Protein AF-A0A9D0Z0I1-F1 (afdb_monomer_lite)

Foldseek 3Di:
DDPVVLVVLVVLLVVLVVVPLVVVLVVVVVVLLVVLVVCCVPPVCVLVVVLVVLVVVLVVVCVVDDDPVVNVVSLVVSVVVSVQVVVCNQQSHDLQNDADLLCNPSNLVSLVVLLVVLVVLLVVLVVLLVVLVVQLVPDDDPSNVVSVVSNVVSVVSNVVSVSSNSNSSNVNSVCVSCVVVSVVSNVVVVVVCCVLCVVLCVLCVCLCPVDSDGDDPVSSVVSQDDPSSVVSVVVVVVVSQCSHPVCVVVVVVVVVD

Secondary structure (DSSP, 8-state):
--HHHHHHHHHHHHHHHHTTHHHHHHHHHHHHHHHHHHHHHH-TTHHHHHHHHHHHHHHHHHTT--SHHHHHHHHHHHHHHHHHHHHHHHHT--TTTS--TT-HHHHHHHHHHHHHHHHHHHHHHHHHHHHHHHHHHH--TTHHHHHHHHHHHHHHHHHHHHHHHHHHHHHHHHHHHTHHHHHHHHHHHHHHHHHHHHHHHHHHHHHHHH-SSPPPHHHHHHT--SHHHHHHHHHHHHHHHHH-HHHHHHHHHHTT-

Sequence (257 aa):
MEIEESKLLEQKMKRCEQLGARQFQKFVLWLEQKRYRFLKRHFPNLPVWFEKRCTSSYQKKLKKCKSSKERERLEKRYQYQVRMFRKEWNHEQNRNYHLNETNPDEFLGWLRWNKEVHLTGLAINTIMIPLMAVGTVVTSGIAAPICCSILIYQTLSAGINFACINLQDYNYCRVMLQKEKLDRIAARKRKIEIQKYGTLADKLKPTLEKEKQMPTTSQILDSLTTIEDLKAMRNLLEKEYRARPSLKQEYQFQKRR

Structure (mmCIF, N/CA/C/O backbone):
data_AF-A0A9D0Z0I1-F1
#
_entry.id   AF-A0A9D0Z0I1-F1
#
loop_
_atom_site.group_PDB
_atom_site.id
_atom_site.type_symbol
_atom_site.label_atom_id
_atom_site.label_alt_id
_atom_site.label_comp_id
_atom_site.label_asym_id
_atom_site.label_entity_id
_atom_site.label_seq_id
_atom_site.pdbx_PDB_ins_code
_atom_site.Cartn_x
_atom_site.Cartn_y
_atom_site.Cartn_z
_atom_site.occupancy
_atom_site.B_iso_or_equiv
_atom_site.auth_seq_id
_atom_site.auth_comp_id
_atom_site.auth_asym_id
_atom_site.auth_atom_id
_atom_site.pdbx_PDB_model_num
ATOM 1 N N . MET A 1 1 ? 6.712 23.090 9.417 1.00 71.00 1 MET A N 1
ATOM 2 C CA . MET A 1 1 ? 7.496 22.827 8.196 1.00 71.00 1 MET A CA 1
ATOM 3 C C . MET A 1 1 ? 8.131 24.137 7.800 1.00 71.00 1 MET A C 1
ATOM 5 O O . MET A 1 1 ? 7.425 25.141 7.777 1.00 71.00 1 MET A O 1
ATOM 9 N N . GLU A 1 2 ? 9.437 24.149 7.581 1.00 80.62 2 GLU A N 1
ATOM 10 C CA . GLU A 1 2 ? 10.140 25.366 7.176 1.00 80.62 2 GLU A CA 1
ATOM 11 C C . GLU A 1 2 ? 9.755 25.743 5.737 1.00 80.62 2 GLU A C 1
ATOM 13 O O . GLU A 1 2 ? 9.434 24.882 4.914 1.00 80.62 2 GLU A O 1
ATOM 18 N N . ILE A 1 3 ? 9.755 27.042 5.420 1.00 82.12 3 ILE A N 1
ATOM 19 C CA . ILE A 1 3 ? 9.350 27.554 4.096 1.00 82.12 3 ILE A CA 1
ATOM 20 C C . ILE A 1 3 ? 10.203 26.927 2.981 1.00 82.12 3 ILE A C 1
ATOM 22 O O . ILE A 1 3 ? 9.704 26.641 1.890 1.00 82.12 3 ILE A O 1
ATOM 26 N N . GLU A 1 4 ? 11.483 26.693 3.256 1.00 86.94 4 GLU A N 1
ATOM 27 C CA . GLU A 1 4 ? 12.430 26.080 2.328 1.00 86.94 4 GLU A CA 1
ATOM 28 C C . GLU A 1 4 ? 12.106 24.604 2.048 1.00 86.94 4 GLU A C 1
ATOM 30 O O . GLU A 1 4 ? 12.051 24.189 0.888 1.00 86.94 4 GLU A O 1
ATOM 35 N N . GLU A 1 5 ? 11.771 23.838 3.088 1.00 88.50 5 GLU A N 1
ATOM 36 C CA . GLU A 1 5 ? 11.347 22.439 2.972 1.00 88.50 5 GLU A CA 1
ATOM 37 C C . GLU A 1 5 ? 10.066 22.311 2.129 1.00 88.50 5 GLU A C 1
ATOM 39 O O . GLU A 1 5 ? 9.982 21.465 1.233 1.00 88.50 5 GLU A O 1
ATOM 44 N N . SER A 1 6 ? 9.091 23.204 2.340 1.00 90.00 6 SER A N 1
ATOM 45 C CA . SER A 1 6 ? 7.853 23.233 1.550 1.00 90.00 6 SER A CA 1
ATOM 46 C C . SER A 1 6 ? 8.127 23.496 0.066 1.00 90.00 6 SER A C 1
ATOM 48 O O . SER A 1 6 ? 7.611 22.784 -0.798 1.00 90.00 6 SER A O 1
ATOM 50 N N . LYS A 1 7 ? 8.986 24.474 -0.255 1.00 93.38 7 LYS A N 1
ATOM 51 C CA . LYS A 1 7 ? 9.369 24.775 -1.647 1.00 93.38 7 LYS A CA 1
ATOM 52 C C . LYS A 1 7 ? 10.046 23.579 -2.317 1.00 93.38 7 LYS A C 1
ATOM 54 O O . LYS A 1 7 ? 9.740 23.263 -3.469 1.00 93.38 7 LYS A O 1
ATOM 59 N N . LEU A 1 8 ? 10.932 22.886 -1.603 1.00 94.19 8 LEU A N 1
ATOM 60 C CA . LEU A 1 8 ? 11.621 21.704 -2.117 1.00 94.19 8 LEU A CA 1
ATOM 61 C C . LEU A 1 8 ? 10.645 20.549 -2.399 1.00 94.19 8 LEU A C 1
ATOM 63 O O . LEU A 1 8 ? 10.733 19.897 -3.447 1.00 94.19 8 LEU A O 1
ATOM 67 N N . LEU A 1 9 ? 9.673 20.325 -1.509 1.00 94.62 9 LEU A N 1
ATOM 68 C CA . LEU A 1 9 ? 8.608 19.339 -1.709 1.00 94.62 9 LEU A CA 1
ATOM 69 C C . LEU A 1 9 ? 7.719 19.684 -2.909 1.00 94.62 9 LEU A C 1
ATOM 71 O O . LEU A 1 9 ? 7.405 18.796 -3.703 1.00 94.62 9 LEU A O 1
ATOM 75 N N . GLU A 1 10 ? 7.355 20.952 -3.095 1.00 95.88 10 GLU A N 1
ATOM 76 C CA . GLU A 1 10 ? 6.580 21.400 -4.259 1.00 95.88 10 GLU A CA 1
ATOM 77 C C . GLU A 1 10 ? 7.334 21.189 -5.575 1.00 95.88 10 GLU A C 1
ATOM 79 O O . GLU A 1 10 ? 6.768 20.676 -6.544 1.00 95.88 10 GLU A O 1
ATOM 84 N N . GLN A 1 11 ? 8.622 21.537 -5.620 1.00 96.69 11 GLN A N 1
ATOM 85 C CA . GLN A 1 11 ? 9.464 21.308 -6.795 1.00 96.69 11 GLN A CA 1
ATOM 86 C C . GLN A 1 11 ? 9.596 19.816 -7.113 1.00 96.69 11 GLN A C 1
ATOM 88 O O . GLN A 1 11 ? 9.487 19.403 -8.271 1.00 96.69 11 GLN A O 1
ATOM 93 N N . LYS A 1 12 ? 9.808 18.975 -6.092 1.00 96.50 12 LYS A N 1
ATOM 94 C CA . LYS A 1 12 ? 9.850 17.518 -6.261 1.00 96.50 12 LYS A CA 1
ATOM 95 C C . LYS A 1 12 ? 8.507 16.976 -6.754 1.00 96.50 12 LYS A C 1
ATOM 97 O O . LYS A 1 12 ? 8.492 16.169 -7.682 1.00 96.50 12 LYS A O 1
ATOM 102 N N . MET A 1 13 ? 7.396 17.455 -6.202 1.00 96.44 13 MET A N 1
ATOM 103 C CA . MET A 1 13 ? 6.054 17.071 -6.634 1.00 96.44 13 MET A CA 1
ATOM 104 C C . MET A 1 13 ? 5.825 17.416 -8.112 1.00 96.44 13 MET A C 1
ATOM 106 O O . MET A 1 13 ? 5.419 16.538 -8.870 1.00 96.44 13 MET A O 1
ATOM 110 N N . LYS A 1 14 ? 6.163 18.640 -8.547 1.00 96.81 14 LYS A N 1
ATOM 111 C CA . LYS A 1 14 ? 6.060 19.074 -9.955 1.00 96.81 14 LYS A CA 1
ATOM 112 C C . LYS A 1 14 ? 6.874 18.189 -10.901 1.00 96.81 14 LYS A C 1
ATOM 114 O O . LYS A 1 14 ? 6.358 17.777 -11.936 1.00 96.81 14 LYS A O 1
ATOM 119 N N . ARG A 1 15 ? 8.109 17.834 -10.529 1.00 97.12 15 ARG A N 1
ATOM 120 C CA . ARG A 1 15 ? 8.933 16.889 -11.307 1.00 97.12 15 ARG A CA 1
ATOM 121 C C . ARG A 1 15 ? 8.258 15.527 -11.446 1.00 97.12 15 ARG A C 1
ATOM 123 O O . ARG A 1 15 ? 8.213 14.976 -12.541 1.00 97.12 15 ARG A O 1
ATOM 130 N N . CYS A 1 16 ? 7.679 15.003 -10.366 1.00 96.69 16 CYS A N 1
ATOM 131 C CA . CYS A 1 16 ? 6.987 13.717 -10.433 1.00 96.69 16 CYS A CA 1
ATOM 132 C C . CYS A 1 16 ? 5.759 13.774 -11.359 1.00 96.69 16 CYS A C 1
ATOM 134 O O . CYS A 1 16 ? 5.477 12.822 -12.091 1.00 96.69 16 CYS A O 1
ATOM 136 N N . GLU A 1 17 ? 5.040 14.901 -11.361 1.00 95.56 17 GLU A N 1
ATOM 137 C CA . GLU A 1 17 ? 3.921 15.141 -12.278 1.00 95.56 17 GLU A CA 1
ATOM 138 C C . GLU A 1 17 ? 4.365 15.192 -13.743 1.00 95.56 17 GLU A C 1
ATOM 140 O O . GLU A 1 17 ? 3.714 14.563 -14.576 1.00 95.56 17 GLU A O 1
ATOM 145 N N . GLN A 1 18 ? 5.479 15.869 -14.042 1.00 96.81 18 GLN A N 1
ATOM 146 C CA . GLN A 1 18 ? 6.085 15.904 -15.381 1.00 96.81 18 GLN A CA 1
ATOM 147 C C . GLN A 1 18 ? 6.494 14.504 -15.859 1.00 96.81 18 GLN A C 1
ATOM 149 O O . GLN A 1 18 ? 6.271 14.158 -17.013 1.00 96.81 18 GLN A O 1
ATOM 154 N N . LEU A 1 19 ? 6.999 13.665 -14.951 1.00 95.88 19 LEU A N 1
ATOM 155 C CA . LEU A 1 19 ? 7.298 12.249 -15.197 1.00 95.88 19 LEU A CA 1
ATOM 156 C C . LEU A 1 19 ? 6.041 11.350 -15.242 1.00 95.88 19 LEU A C 1
ATOM 158 O O . LEU A 1 19 ? 6.145 10.124 -15.235 1.00 95.88 19 LEU A O 1
ATOM 162 N N . GLY A 1 20 ? 4.837 11.930 -15.247 1.00 95.25 20 GLY A N 1
ATOM 163 C CA . GLY A 1 20 ? 3.586 11.210 -15.482 1.00 95.25 20 GLY A CA 1
ATOM 164 C C . GLY A 1 20 ? 2.910 10.613 -14.243 1.00 95.25 20 GLY A C 1
ATOM 165 O O . GLY A 1 20 ? 1.952 9.852 -14.398 1.00 95.25 20 GLY A O 1
ATOM 166 N N . ALA A 1 21 ? 3.319 10.963 -13.013 1.00 95.19 21 ALA A N 1
ATOM 167 C CA . ALA A 1 21 ? 2.772 10.362 -11.784 1.00 95.19 21 ALA A CA 1
ATOM 168 C C . ALA A 1 21 ? 1.236 10.430 -11.697 1.00 95.19 21 ALA A C 1
ATOM 170 O O . ALA A 1 21 ? 0.594 9.448 -11.328 1.00 95.19 21 ALA A O 1
ATOM 171 N N . ARG A 1 22 ? 0.617 11.556 -12.087 1.00 93.56 22 ARG A N 1
ATOM 172 C CA . ARG A 1 22 ? -0.853 11.715 -12.070 1.00 93.56 22 ARG A CA 1
ATOM 173 C C . ARG A 1 22 ? -1.561 10.784 -13.052 1.00 93.56 22 ARG A C 1
ATOM 175 O O . ARG A 1 22 ? -2.610 10.230 -12.727 1.00 93.56 22 ARG A O 1
ATOM 182 N N . GLN A 1 23 ? -1.021 10.639 -14.261 1.00 94.31 23 GLN A N 1
ATOM 183 C CA . GLN A 1 23 ? -1.602 9.766 -15.283 1.00 94.31 23 GLN A CA 1
ATOM 184 C C . GLN A 1 23 ? -1.465 8.304 -14.856 1.00 94.31 23 GLN A C 1
ATOM 186 O O . GLN A 1 23 ? -2.443 7.556 -14.881 1.00 94.31 23 GLN A O 1
ATOM 191 N N . PHE A 1 24 ? -0.289 7.936 -14.344 1.00 94.56 24 PHE A N 1
ATOM 192 C CA . PHE A 1 24 ? -0.047 6.608 -13.803 1.00 94.56 24 PHE A CA 1
ATOM 193 C C . PHE A 1 24 ? -0.941 6.303 -12.592 1.00 94.56 24 PHE A C 1
ATOM 195 O O . PHE A 1 24 ? -1.509 5.218 -12.517 1.00 94.56 24 PHE A O 1
ATOM 202 N N . GLN A 1 25 ? -1.180 7.267 -11.693 1.00 93.38 25 GLN A N 1
ATOM 203 C CA . GLN A 1 25 ? -2.123 7.103 -10.579 1.00 93.38 25 GLN A CA 1
ATOM 204 C C . GLN A 1 25 ? -3.528 6.738 -11.068 1.00 93.38 25 GLN A C 1
ATOM 206 O O . GLN A 1 25 ? -4.134 5.804 -10.547 1.00 93.38 25 GLN A O 1
ATOM 211 N N . LYS A 1 26 ? -4.044 7.443 -12.085 1.00 93.25 26 LYS A N 1
ATOM 212 C CA . LYS A 1 26 ? -5.359 7.140 -12.675 1.00 93.25 26 LYS A CA 1
ATOM 213 C C . LYS A 1 26 ? -5.397 5.726 -13.250 1.00 93.25 26 LYS A C 1
ATOM 215 O O . LYS A 1 26 ? -6.358 4.998 -13.010 1.00 93.25 26 LYS A O 1
ATOM 220 N N . PHE A 1 27 ? -4.348 5.335 -13.969 1.00 93.06 27 PHE A N 1
ATOM 221 C CA . PHE A 1 27 ? -4.223 3.998 -14.541 1.00 93.06 27 PHE A CA 1
ATOM 222 C C . PHE A 1 27 ? -4.190 2.905 -13.464 1.00 93.06 27 PHE A C 1
ATOM 224 O O . PHE A 1 27 ? -4.939 1.935 -13.552 1.00 93.06 27 PHE A O 1
ATOM 231 N N . VAL A 1 28 ? -3.387 3.083 -12.414 1.00 92.19 28 VAL A N 1
ATOM 232 C CA . VAL A 1 28 ? -3.269 2.128 -11.304 1.00 92.19 28 VAL A CA 1
ATOM 233 C C . VAL A 1 28 ? -4.594 1.973 -10.556 1.00 92.19 28 VAL A C 1
ATOM 235 O O . VAL A 1 28 ? -5.007 0.848 -10.283 1.00 92.19 28 VAL A O 1
ATOM 238 N N . LEU A 1 29 ? -5.297 3.074 -10.277 1.00 91.00 29 LEU A N 1
ATOM 239 C CA . LEU A 1 29 ? -6.617 3.032 -9.637 1.00 91.00 29 LEU A CA 1
ATOM 240 C C . LEU A 1 29 ? -7.667 2.351 -10.528 1.00 91.00 29 LEU A C 1
ATOM 242 O O . LEU A 1 29 ? -8.506 1.592 -10.043 1.00 91.00 29 LEU A O 1
ATOM 246 N N . TRP A 1 30 ? -7.615 2.572 -11.843 1.00 91.75 30 TRP A N 1
ATOM 247 C CA . TRP A 1 30 ? -8.480 1.865 -12.787 1.00 91.75 30 TRP A CA 1
ATOM 248 C C . TRP A 1 30 ? -8.182 0.357 -12.820 1.00 91.75 30 TRP A C 1
ATOM 250 O O . TRP A 1 30 ? -9.108 -0.456 -12.724 1.00 91.75 30 TRP A O 1
ATOM 260 N N . LEU A 1 31 ? -6.902 -0.025 -12.896 1.00 91.56 31 LEU A N 1
ATOM 261 C CA . LEU A 1 31 ? -6.467 -1.422 -12.849 1.00 91.56 31 LEU A CA 1
ATOM 262 C C . LEU A 1 31 ? -6.890 -2.101 -11.549 1.00 91.56 31 LEU A C 1
ATOM 264 O O . LEU A 1 31 ? -7.357 -3.237 -11.571 1.00 91.56 31 LEU A O 1
ATOM 268 N N . GLU A 1 32 ? -6.760 -1.413 -10.419 1.00 91.69 32 GLU A N 1
ATOM 269 C CA . GLU A 1 32 ? -7.176 -1.907 -9.112 1.00 91.69 32 GLU A CA 1
ATOM 270 C C . GLU A 1 32 ? -8.670 -2.250 -9.087 1.00 91.69 32 GLU A C 1
ATOM 272 O O . GLU A 1 32 ? -9.047 -3.362 -8.709 1.00 91.69 32 GLU A O 1
ATOM 277 N N . GLN A 1 33 ? -9.527 -1.348 -9.569 1.00 89.25 33 GLN A N 1
ATOM 278 C CA . GLN A 1 33 ? -10.963 -1.612 -9.650 1.00 89.25 33 GLN A CA 1
ATOM 279 C C . GLN A 1 33 ? -11.286 -2.809 -10.549 1.00 89.25 33 GLN A C 1
ATOM 281 O O . GLN A 1 33 ? -12.231 -3.556 -10.283 1.00 89.25 33 GLN A O 1
ATOM 286 N N . LYS A 1 34 ? -10.552 -2.986 -11.654 1.00 91.00 34 LYS A N 1
ATOM 287 C CA . LYS A 1 34 ? -10.721 -4.146 -12.542 1.00 91.00 34 LYS A CA 1
ATOM 288 C C . LYS A 1 34 ? -10.248 -5.429 -11.864 1.00 91.00 34 LYS A C 1
ATOM 290 O O . LYS A 1 34 ? -10.961 -6.430 -11.910 1.00 91.00 34 LYS A O 1
ATOM 295 N N . ARG A 1 35 ? -9.112 -5.374 -11.167 1.00 92.44 35 ARG A N 1
ATOM 296 C CA . ARG A 1 35 ? -8.562 -6.478 -10.379 1.00 92.44 35 ARG A CA 1
ATOM 297 C C . ARG A 1 35 ? -9.553 -6.952 -9.322 1.00 92.44 35 ARG A C 1
ATOM 299 O O . ARG A 1 35 ? -9.824 -8.146 -9.273 1.00 92.44 35 ARG A O 1
ATOM 306 N N . TYR A 1 36 ? -10.114 -6.067 -8.496 1.00 91.19 36 TYR A N 1
ATOM 307 C CA . TYR A 1 36 ? -11.063 -6.491 -7.458 1.00 91.19 36 TYR A CA 1
ATOM 308 C C . TYR A 1 36 ? -12.352 -7.066 -8.044 1.00 91.19 36 TYR A C 1
ATOM 310 O O . TYR A 1 36 ? -12.820 -8.095 -7.559 1.00 91.19 36 TYR A O 1
ATOM 318 N N . ARG A 1 37 ? -12.881 -6.476 -9.125 1.00 89.38 37 ARG A N 1
ATOM 319 C CA . ARG A 1 37 ? -14.034 -7.036 -9.849 1.00 89.38 37 ARG A CA 1
ATOM 320 C C . ARG A 1 37 ? -13.759 -8.449 -10.359 1.00 89.38 37 ARG A C 1
ATOM 322 O O . ARG A 1 37 ? -14.575 -9.343 -10.155 1.00 89.38 37 ARG A O 1
ATOM 329 N N . PHE A 1 38 ? -12.601 -8.660 -10.980 1.00 92.69 38 PHE A N 1
ATOM 330 C CA . PHE A 1 38 ? -12.186 -9.973 -11.463 1.00 92.69 38 PHE A CA 1
ATOM 331 C C . PHE A 1 38 ? -12.017 -10.974 -10.312 1.00 92.69 38 PHE A C 1
ATOM 333 O O . PHE A 1 38 ? -12.594 -12.059 -10.346 1.00 92.69 38 PHE A O 1
ATOM 340 N N . LEU A 1 39 ? -11.284 -10.595 -9.261 1.00 92.88 39 LEU A N 1
ATOM 341 C CA . LEU A 1 39 ? -11.030 -11.472 -8.120 1.00 92.88 39 LEU A CA 1
ATOM 342 C C . LEU A 1 39 ? -12.316 -11.858 -7.392 1.00 92.88 39 LEU A C 1
ATOM 344 O O . LEU A 1 39 ? -12.481 -13.024 -7.064 1.00 92.88 39 LEU A O 1
ATOM 348 N N . LYS A 1 40 ? -13.249 -10.928 -7.170 1.00 90.56 40 LYS A N 1
ATOM 349 C CA . LYS A 1 40 ? -14.530 -11.251 -6.524 1.00 90.56 40 LYS A CA 1
ATOM 350 C C . LYS A 1 40 ? -15.395 -12.179 -7.375 1.00 90.56 40 LYS A C 1
ATOM 352 O O . LYS A 1 40 ? -16.059 -13.046 -6.818 1.00 90.56 40 LYS A O 1
ATOM 357 N N . ARG A 1 41 ? -15.362 -12.027 -8.703 1.00 91.50 41 ARG A N 1
ATOM 358 C CA . ARG A 1 41 ? -16.128 -12.871 -9.630 1.00 91.50 41 ARG A CA 1
ATOM 359 C C . ARG A 1 41 ? -15.579 -14.294 -9.721 1.00 91.50 41 ARG A C 1
ATOM 361 O O . ARG A 1 41 ? -16.356 -15.239 -9.697 1.00 91.50 41 ARG A O 1
ATOM 368 N N . HIS A 1 42 ? -14.263 -14.444 -9.853 1.00 95.06 42 HIS A N 1
ATOM 369 C CA . HIS A 1 42 ? -13.640 -15.743 -10.135 1.00 95.06 42 HIS A CA 1
ATOM 370 C C . HIS A 1 42 ? -13.067 -16.433 -8.894 1.00 95.06 42 HIS A C 1
ATOM 372 O O . HIS A 1 42 ? -12.923 -17.651 -8.875 1.00 95.06 42 HIS A O 1
ATOM 378 N N . PHE A 1 43 ? -12.766 -15.673 -7.842 1.00 93.44 43 PHE A N 1
ATOM 379 C CA . PHE A 1 43 ? -12.170 -16.164 -6.600 1.00 93.44 43 PHE A CA 1
ATOM 380 C C . PHE A 1 43 ? -12.895 -15.593 -5.367 1.00 93.44 43 PHE A C 1
ATOM 382 O O . PHE A 1 43 ? -12.260 -14.972 -4.509 1.00 93.44 43 PHE A O 1
ATOM 389 N N . PRO A 1 44 ? -14.219 -15.802 -5.223 1.00 90.12 44 PRO A N 1
ATOM 390 C CA . PRO A 1 44 ? -14.989 -15.252 -4.102 1.00 90.12 44 PRO A CA 1
ATOM 391 C C . PRO A 1 44 ? -14.469 -15.727 -2.733 1.00 90.12 44 PRO A C 1
ATOM 393 O O . PRO A 1 44 ? -14.498 -14.975 -1.761 1.00 90.12 44 PRO A O 1
ATOM 396 N N . ASN A 1 45 ? -13.902 -16.937 -2.675 1.00 91.56 45 ASN A N 1
ATOM 397 C CA . ASN A 1 45 ? -13.338 -17.544 -1.465 1.00 91.56 45 ASN A CA 1
ATOM 398 C C . ASN A 1 45 ? -11.873 -17.145 -1.183 1.00 91.56 45 ASN A C 1
ATOM 400 O O . ASN A 1 45 ? -11.246 -17.702 -0.278 1.00 91.56 45 ASN A O 1
ATOM 404 N N . LEU A 1 46 ? -11.307 -16.183 -1.927 1.00 92.19 46 LEU A N 1
ATOM 405 C CA . LEU A 1 46 ? -9.928 -15.721 -1.728 1.00 92.19 46 LEU A CA 1
ATOM 406 C C . LEU A 1 46 ? -9.631 -15.259 -0.286 1.00 92.19 46 LEU A C 1
ATOM 408 O O . LEU A 1 46 ? -8.559 -15.609 0.210 1.00 92.19 46 LEU A O 1
ATOM 412 N N . PRO A 1 47 ? -10.526 -14.544 0.430 1.00 90.00 47 PRO A N 1
ATOM 413 C CA . PRO A 1 47 ? -10.277 -14.173 1.825 1.00 90.00 47 PRO A CA 1
ATOM 414 C C . PRO A 1 47 ? -10.115 -15.368 2.756 1.00 90.00 47 PRO A C 1
ATOM 416 O O . PRO A 1 47 ? -9.171 -15.406 3.540 1.00 90.00 47 PRO A O 1
ATOM 419 N N . VAL A 1 48 ? -10.973 -16.379 2.609 1.00 89.81 48 VAL A N 1
ATOM 420 C CA . VAL A 1 48 ? -10.904 -17.612 3.404 1.00 89.81 48 VAL A CA 1
ATOM 421 C C . VAL A 1 48 ? -9.584 -18.337 3.144 1.00 89.81 48 VAL A C 1
ATOM 423 O O . VAL A 1 48 ? -8.896 -18.765 4.073 1.00 89.81 48 VAL A O 1
ATOM 426 N N . TRP A 1 49 ? -9.185 -18.430 1.874 1.00 93.50 49 TRP A N 1
ATOM 427 C CA . TRP A 1 49 ? -7.910 -19.032 1.499 1.00 93.50 49 TRP A CA 1
ATOM 428 C C . TRP A 1 49 ? -6.707 -18.254 2.059 1.00 93.50 49 TRP A C 1
ATOM 430 O O . TRP A 1 49 ? -5.779 -18.856 2.610 1.00 93.50 49 TRP A O 1
ATOM 440 N N . PHE A 1 50 ? -6.726 -16.922 1.957 1.00 92.56 50 PHE A N 1
ATOM 441 C CA . PHE A 1 50 ? -5.662 -16.054 2.463 1.00 92.56 50 PHE A CA 1
ATOM 442 C C . PHE A 1 50 ? -5.501 -16.198 3.979 1.00 92.56 50 PHE A C 1
ATOM 444 O O . PHE A 1 50 ? -4.383 -16.356 4.473 1.00 92.56 50 PHE A O 1
ATOM 451 N N . GLU A 1 51 ? -6.611 -16.222 4.713 1.00 91.44 51 GLU A N 1
ATOM 452 C CA . GLU A 1 51 ? -6.609 -16.438 6.157 1.00 91.44 51 GLU A CA 1
ATOM 453 C C . GLU A 1 51 ? -6.021 -17.791 6.523 1.00 91.44 51 GLU A C 1
ATOM 455 O O . GLU A 1 51 ? -5.092 -17.837 7.326 1.00 91.44 51 GLU A O 1
ATOM 460 N N . LYS A 1 52 ? -6.450 -18.873 5.859 1.00 91.88 52 LYS A N 1
ATOM 461 C CA . LYS A 1 52 ? -5.888 -20.213 6.077 1.00 91.88 52 LYS A CA 1
ATOM 462 C C . LYS A 1 52 ? -4.369 -20.222 5.877 1.00 91.88 52 LYS A C 1
ATOM 464 O O . LYS A 1 52 ? -3.639 -20.767 6.708 1.00 91.88 52 LYS A O 1
ATOM 469 N N . ARG A 1 53 ? -3.870 -19.561 4.825 1.00 93.56 53 ARG A N 1
ATOM 470 C CA . ARG A 1 53 ? -2.426 -19.401 4.575 1.00 93.56 53 ARG A CA 1
ATOM 471 C C . ARG A 1 53 ? -1.731 -18.640 5.710 1.00 93.56 53 ARG A C 1
ATOM 473 O O . ARG A 1 53 ? -0.668 -19.071 6.170 1.00 93.56 53 ARG A O 1
ATOM 480 N N . CYS A 1 54 ? -2.304 -17.527 6.164 1.00 91.19 54 CYS A N 1
ATOM 481 C CA . CYS A 1 54 ? -1.782 -16.749 7.288 1.00 91.19 54 CYS A CA 1
ATOM 482 C C . CYS A 1 54 ? -1.755 -17.573 8.581 1.00 91.19 54 CYS A C 1
ATOM 484 O O . CYS A 1 54 ? -0.726 -17.586 9.258 1.00 91.19 54 CYS A O 1
ATO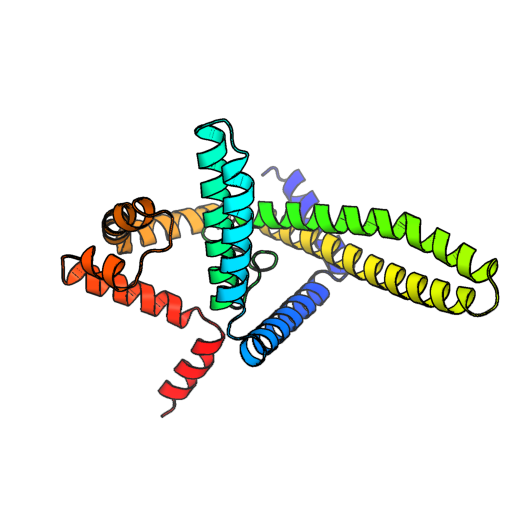M 486 N N . THR A 1 55 ? -2.822 -18.316 8.886 1.00 91.06 55 THR A N 1
ATOM 487 C CA . THR A 1 55 ? -2.919 -19.188 10.063 1.00 91.06 55 THR A CA 1
ATOM 488 C C . THR A 1 55 ? -1.862 -20.288 10.024 1.00 91.06 55 THR A C 1
ATOM 490 O O . THR A 1 55 ? -1.139 -20.476 11.002 1.00 91.06 55 THR A O 1
ATOM 493 N N . SER A 1 56 ? -1.685 -20.971 8.887 1.00 91.75 56 SER A N 1
ATOM 494 C CA . SER A 1 56 ? -0.649 -22.004 8.747 1.00 91.75 56 SER A CA 1
ATOM 495 C C . SER A 1 56 ? 0.767 -21.441 8.928 1.00 91.75 56 SER A C 1
ATOM 497 O O . SER A 1 56 ? 1.601 -22.048 9.599 1.00 91.75 56 SER A O 1
ATOM 499 N N . SER A 1 57 ? 1.056 -20.269 8.353 1.00 92.50 57 SER A N 1
ATOM 500 C CA . SER A 1 57 ? 2.342 -19.577 8.531 1.00 92.50 57 SER A CA 1
ATOM 501 C C . SER A 1 57 ? 2.575 -19.171 9.991 1.00 92.50 57 SER A C 1
ATOM 503 O O . SER A 1 57 ? 3.661 -19.396 10.532 1.00 92.50 57 SER A O 1
ATOM 505 N N . TYR A 1 58 ? 1.546 -18.628 10.647 1.00 92.50 58 TYR A N 1
ATOM 506 C CA . TYR A 1 58 ? 1.573 -18.258 12.060 1.00 92.50 58 TYR A CA 1
ATOM 507 C C . TYR A 1 58 ? 1.871 -19.469 12.948 1.00 92.50 58 TYR A C 1
ATOM 509 O O . TYR A 1 58 ? 2.827 -19.425 13.714 1.00 92.50 58 TYR A O 1
ATOM 517 N N . GLN A 1 59 ? 1.147 -20.580 12.783 1.00 92.50 59 GLN A N 1
ATOM 518 C CA . GLN A 1 59 ? 1.366 -21.809 13.555 1.00 92.50 59 GLN A CA 1
ATOM 519 C C . GLN A 1 59 ? 2.787 -22.363 13.379 1.00 92.50 59 GLN A C 1
ATOM 521 O O . GLN A 1 59 ? 3.423 -22.756 14.356 1.00 92.50 59 GLN A O 1
ATOM 526 N N . LYS A 1 60 ? 3.323 -22.356 12.149 1.00 93.56 60 LYS A N 1
ATOM 527 C CA . LYS A 1 60 ? 4.706 -22.788 11.879 1.00 93.56 60 LYS A CA 1
ATOM 528 C C . LYS A 1 60 ? 5.740 -21.920 12.600 1.00 93.56 60 LYS A C 1
ATOM 530 O O . LYS A 1 60 ? 6.732 -22.452 13.090 1.00 93.56 60 LYS A O 1
ATOM 535 N N . LYS A 1 61 ? 5.529 -20.602 12.655 1.00 93.19 61 LYS A N 1
ATOM 536 C CA . LYS A 1 61 ? 6.427 -19.665 13.352 1.00 93.19 61 LYS A CA 1
ATOM 537 C C . LYS A 1 61 ? 6.268 -19.738 14.867 1.00 93.19 61 LYS A C 1
ATOM 539 O O . LYS A 1 61 ? 7.269 -19.717 15.567 1.00 93.19 61 LYS A O 1
ATOM 544 N N . LEU A 1 62 ? 5.042 -19.914 15.355 1.00 92.31 62 LEU A N 1
ATOM 545 C CA . LEU A 1 62 ? 4.729 -20.017 16.777 1.00 92.31 62 LEU A CA 1
ATOM 546 C C . LEU A 1 62 ? 5.470 -21.186 17.438 1.00 92.31 62 LEU A C 1
ATOM 548 O O . LEU A 1 62 ? 5.996 -21.020 18.530 1.00 92.31 62 LEU A O 1
ATOM 552 N N . LYS A 1 63 ? 5.584 -22.329 16.744 1.00 92.19 63 LYS A N 1
ATOM 553 C CA . LYS A 1 63 ? 6.374 -23.491 17.198 1.00 92.19 63 LYS A CA 1
ATOM 554 C C . LYS A 1 63 ? 7.869 -23.194 17.381 1.00 92.19 63 LYS A C 1
ATOM 556 O O . LYS A 1 63 ? 8.545 -23.937 18.078 1.00 92.19 63 LYS A O 1
ATOM 561 N N . LYS A 1 64 ? 8.391 -22.153 16.725 1.00 93.25 64 LYS A N 1
ATOM 562 C CA . LYS A 1 64 ? 9.806 -21.752 16.776 1.00 93.25 64 LYS A CA 1
ATOM 563 C C . LYS A 1 64 ? 10.064 -20.591 17.740 1.00 93.25 64 LYS A C 1
ATOM 565 O O . LYS A 1 64 ? 11.226 -20.291 18.000 1.00 93.25 64 LYS A O 1
ATOM 570 N N . CYS A 1 65 ? 9.016 -19.931 18.238 1.00 90.19 65 CYS A N 1
ATOM 571 C CA . CYS A 1 65 ? 9.160 -18.800 19.149 1.00 90.19 65 CYS A CA 1
ATOM 572 C C . CYS A 1 65 ? 9.658 -19.272 20.513 1.00 90.19 65 CYS A C 1
ATOM 574 O O . CYS A 1 65 ? 9.104 -20.205 21.092 1.00 90.19 65 CYS A O 1
ATOM 576 N N . LYS A 1 66 ? 10.672 -18.583 21.040 1.00 88.62 66 LYS A N 1
ATOM 577 C CA . LYS A 1 66 ? 11.301 -18.942 22.322 1.00 88.62 66 LYS A CA 1
ATOM 578 C C . LYS A 1 66 ? 10.869 -18.042 23.476 1.00 88.62 66 LYS A C 1
ATOM 580 O O . LYS A 1 66 ? 11.037 -18.411 24.631 1.00 88.62 66 LYS A O 1
ATOM 585 N N . SER A 1 67 ? 10.311 -16.866 23.181 1.00 91.62 67 SER A N 1
ATOM 586 C CA . SER A 1 67 ? 9.935 -15.880 24.200 1.00 91.62 67 SER A CA 1
ATOM 587 C C . SER A 1 67 ? 8.482 -15.423 24.086 1.00 91.62 67 SER A C 1
ATOM 589 O O . SER A 1 67 ? 7.908 -15.356 22.995 1.00 91.62 67 SER A O 1
ATOM 591 N N . SER A 1 68 ? 7.905 -15.034 25.228 1.00 88.44 68 SER A N 1
ATOM 592 C CA . SER A 1 68 ? 6.558 -14.451 25.300 1.00 88.44 68 SER A CA 1
ATOM 593 C C . SER A 1 68 ? 6.439 -13.175 24.450 1.00 88.44 68 SER A C 1
ATOM 595 O O . SER A 1 68 ? 5.503 -13.024 23.666 1.00 88.44 68 SER A O 1
ATOM 597 N N . LYS A 1 69 ? 7.457 -12.304 24.489 1.00 90.06 69 LYS A N 1
ATOM 598 C CA . LYS A 1 69 ? 7.502 -11.055 23.708 1.00 90.06 69 LYS A CA 1
ATOM 599 C C . LYS A 1 69 ? 7.538 -11.300 22.196 1.00 90.06 69 LYS A C 1
ATOM 601 O O . LYS A 1 69 ? 6.917 -10.573 21.423 1.00 90.06 69 LYS A O 1
ATOM 606 N N . GLU A 1 70 ? 8.275 -12.314 21.751 1.00 89.19 70 GLU A N 1
ATOM 607 C CA . GLU A 1 70 ? 8.307 -12.708 20.340 1.00 89.19 70 GLU A CA 1
ATOM 608 C C . GLU A 1 70 ? 6.951 -13.261 19.888 1.00 89.19 70 GLU A C 1
ATOM 610 O O . GLU A 1 70 ? 6.462 -12.901 18.816 1.00 89.19 70 GLU A O 1
ATOM 615 N N . ARG A 1 71 ? 6.313 -14.071 20.738 1.00 88.50 71 ARG A N 1
ATOM 616 C CA . ARG A 1 71 ? 4.974 -14.611 20.498 1.00 88.50 71 ARG A CA 1
ATOM 617 C C . ARG A 1 71 ? 3.923 -13.508 20.371 1.00 88.50 71 ARG A C 1
ATOM 619 O O . ARG A 1 71 ? 3.154 -13.532 19.413 1.00 88.50 71 ARG A O 1
ATOM 626 N N . GLU A 1 72 ? 3.943 -12.516 21.256 1.00 88.31 72 GLU A N 1
ATOM 627 C CA . GLU A 1 72 ? 3.043 -11.357 21.198 1.00 88.31 72 GLU A CA 1
ATOM 628 C C . GLU A 1 72 ? 3.241 -10.546 19.904 1.00 88.31 72 GLU A C 1
ATOM 630 O O . GLU A 1 72 ? 2.282 -10.188 19.218 1.00 88.31 72 GLU A O 1
ATOM 635 N N . ARG A 1 73 ? 4.497 -10.297 19.505 1.00 87.75 73 ARG A N 1
ATOM 636 C CA . ARG A 1 73 ? 4.809 -9.620 18.232 1.00 87.75 73 ARG A CA 1
ATOM 637 C C . ARG A 1 73 ? 4.310 -10.413 17.026 1.00 87.75 73 ARG A C 1
ATOM 639 O O . ARG A 1 73 ? 3.776 -9.830 16.080 1.00 87.75 73 ARG A O 1
ATOM 646 N N . LEU A 1 74 ? 4.500 -11.732 17.043 1.00 89.31 74 LEU A N 1
ATOM 647 C CA . LEU A 1 74 ? 4.047 -12.621 15.979 1.00 89.31 74 LEU A CA 1
ATOM 648 C C . LEU A 1 74 ? 2.515 -12.606 15.862 1.00 89.31 74 LEU A C 1
ATOM 650 O O . LEU A 1 74 ? 1.987 -12.548 14.751 1.00 89.31 74 LEU A O 1
ATOM 654 N N . GLU A 1 75 ? 1.818 -12.613 16.994 1.00 87.12 75 GLU A N 1
ATOM 655 C CA . GLU A 1 75 ? 0.361 -12.542 17.080 1.00 87.12 75 GLU A CA 1
ATOM 656 C C . GLU A 1 75 ? -0.185 -11.213 16.557 1.00 87.12 75 GLU A C 1
ATOM 658 O O . GLU A 1 75 ? -1.005 -11.210 15.635 1.00 87.12 75 GLU A O 1
ATOM 663 N N . LYS A 1 76 ? 0.361 -10.084 17.025 1.00 85.81 76 LYS A N 1
ATOM 664 C CA . LYS A 1 76 ? 0.017 -8.750 16.509 1.00 85.81 76 LYS A CA 1
ATOM 665 C C . LYS A 1 76 ? 0.208 -8.663 14.995 1.00 85.81 76 LYS A C 1
ATOM 667 O O . LYS A 1 76 ? -0.643 -8.126 14.285 1.00 85.81 76 LYS A O 1
ATOM 672 N N . ARG A 1 77 ? 1.296 -9.238 14.468 1.00 87.69 77 ARG A N 1
ATOM 673 C CA . ARG A 1 77 ? 1.566 -9.276 13.022 1.00 87.69 77 ARG A CA 1
ATOM 674 C C . ARG A 1 77 ? 0.550 -10.132 12.260 1.00 87.69 77 ARG A C 1
ATOM 676 O O . ARG A 1 77 ? 0.140 -9.733 11.171 1.00 87.69 77 ARG A O 1
ATOM 683 N N . TYR A 1 78 ? 0.163 -11.288 12.797 1.00 89.31 78 TYR A N 1
ATOM 684 C CA . TYR A 1 78 ? -0.858 -12.154 12.202 1.00 89.31 78 TYR A CA 1
ATOM 685 C C . TYR A 1 78 ? -2.219 -11.448 12.135 1.00 89.31 78 TYR A C 1
ATOM 687 O O . TYR A 1 78 ? -2.784 -11.317 11.047 1.00 89.31 78 TYR A O 1
ATOM 695 N N . GLN A 1 79 ? -2.692 -10.916 13.265 1.00 85.19 79 GLN A N 1
ATOM 696 C CA . GLN A 1 79 ? -3.959 -10.186 13.348 1.00 85.19 79 GLN A CA 1
ATOM 697 C C . GLN A 1 79 ? -3.975 -8.981 12.399 1.00 85.19 79 GLN A C 1
ATOM 699 O O . GLN A 1 79 ? -4.950 -8.764 11.676 1.00 85.19 79 GLN A O 1
ATOM 704 N N . TYR A 1 80 ? -2.870 -8.229 12.337 1.00 85.44 80 TYR A N 1
ATOM 705 C CA . TYR A 1 80 ? -2.725 -7.105 11.414 1.00 85.44 80 TYR A CA 1
ATOM 706 C C . TYR A 1 80 ? -2.871 -7.536 9.947 1.00 85.44 80 TYR A C 1
ATOM 708 O O . TYR A 1 80 ? -3.617 -6.907 9.201 1.00 85.44 80 TYR A O 1
ATOM 716 N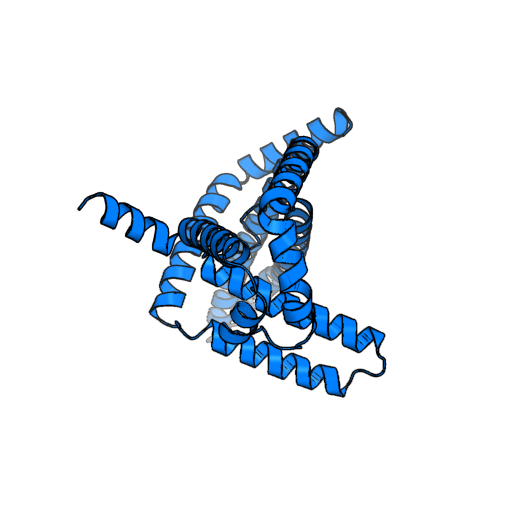 N . GLN A 1 81 ? -2.209 -8.619 9.523 1.00 88.00 81 GLN A N 1
ATOM 717 C CA . GLN A 1 81 ? -2.276 -9.097 8.135 1.00 88.00 81 GLN A CA 1
ATOM 718 C C . GLN A 1 81 ? -3.693 -9.486 7.715 1.00 88.00 81 GLN A C 1
ATOM 720 O O . GLN A 1 81 ? -4.155 -9.042 6.664 1.00 88.00 81 GLN A O 1
ATOM 725 N N . VAL A 1 82 ? -4.379 -10.279 8.542 1.00 89.25 82 VAL A N 1
ATOM 726 C CA . VAL A 1 82 ? -5.753 -10.724 8.269 1.00 89.25 82 VAL A CA 1
ATOM 727 C C . VAL A 1 82 ? -6.697 -9.526 8.191 1.00 89.25 82 VAL A C 1
ATOM 729 O O . VAL A 1 82 ? -7.432 -9.371 7.214 1.00 89.25 82 VAL A O 1
ATOM 732 N N . ARG A 1 83 ? -6.636 -8.627 9.181 1.00 87.38 83 ARG A N 1
ATOM 733 C CA . ARG A 1 83 ? -7.494 -7.438 9.239 1.00 87.38 83 ARG A CA 1
ATOM 734 C C . ARG A 1 83 ? -7.293 -6.517 8.039 1.00 87.38 83 ARG A C 1
ATOM 736 O O . ARG A 1 83 ? -8.275 -6.069 7.450 1.00 87.38 83 ARG A O 1
ATOM 743 N N . MET A 1 84 ? -6.042 -6.239 7.669 1.00 86.94 84 MET A N 1
ATOM 744 C CA . MET A 1 84 ? -5.751 -5.362 6.533 1.00 86.94 84 MET A CA 1
ATOM 745 C C . MET A 1 84 ? -6.238 -5.968 5.221 1.00 86.94 84 MET A C 1
ATOM 747 O O . MET A 1 84 ? -6.890 -5.271 4.452 1.00 86.94 84 MET A O 1
ATOM 751 N N . PHE A 1 85 ? -6.022 -7.267 5.000 1.00 90.12 85 PHE A N 1
ATOM 752 C CA . PHE A 1 85 ? -6.519 -7.934 3.798 1.00 90.12 85 PHE A CA 1
ATOM 753 C C . PHE A 1 85 ? -8.051 -7.888 3.702 1.00 90.12 85 PHE A C 1
ATOM 755 O O . PHE A 1 85 ? -8.594 -7.558 2.650 1.00 90.12 85 PHE A O 1
ATOM 762 N N . ARG A 1 86 ? -8.767 -8.148 4.806 1.00 88.19 86 ARG A N 1
ATOM 763 C CA . ARG A 1 86 ? -10.234 -8.013 4.844 1.00 88.19 86 ARG A CA 1
ATOM 764 C C . ARG A 1 86 ? -10.682 -6.590 4.521 1.00 88.19 86 ARG A C 1
ATOM 766 O O . ARG A 1 86 ? -11.638 -6.411 3.769 1.00 88.19 86 ARG A O 1
ATOM 773 N N . LYS A 1 87 ? -10.001 -5.579 5.073 1.00 86.62 87 LYS A N 1
ATOM 774 C CA . LYS A 1 87 ? -10.306 -4.169 4.797 1.00 86.62 87 LYS A CA 1
ATOM 775 C C . LYS A 1 87 ? -10.149 -3.865 3.308 1.00 86.62 87 LYS A C 1
ATOM 777 O O . LYS A 1 87 ? -11.082 -3.319 2.725 1.00 86.62 87 LYS A O 1
ATOM 782 N N . GLU A 1 88 ? -9.035 -4.278 2.707 1.00 90.19 88 GLU A N 1
ATOM 783 C CA . GLU A 1 88 ? -8.759 -4.118 1.275 1.00 90.19 88 GLU A CA 1
ATOM 784 C C . GLU A 1 88 ? -9.790 -4.842 0.401 1.00 90.19 88 GLU A C 1
ATOM 786 O O . GLU A 1 88 ? -10.295 -4.280 -0.566 1.00 90.19 88 GLU A O 1
ATOM 791 N N . TRP A 1 89 ? -10.148 -6.077 0.757 1.00 90.31 89 TRP A N 1
ATOM 792 C CA . TRP A 1 89 ? -11.142 -6.871 0.034 1.00 90.31 89 TRP A CA 1
ATOM 793 C C . TRP A 1 89 ? -12.546 -6.258 0.084 1.00 90.31 89 TRP A C 1
ATOM 795 O O . TRP A 1 89 ? -13.251 -6.198 -0.927 1.00 90.31 89 TRP A O 1
ATOM 805 N N . ASN A 1 90 ? -12.960 -5.786 1.260 1.00 86.88 90 ASN A N 1
ATOM 806 C CA . ASN A 1 90 ? -14.286 -5.209 1.462 1.00 86.88 90 ASN A CA 1
ATOM 807 C C . ASN A 1 90 ? -14.418 -3.832 0.807 1.00 86.88 90 ASN A C 1
ATOM 809 O O . ASN A 1 90 ? -15.464 -3.545 0.229 1.00 86.88 90 ASN A O 1
ATOM 813 N N . HIS A 1 91 ? -13.368 -3.011 0.874 1.00 85.25 91 HIS A N 1
ATOM 814 C CA . HIS A 1 91 ? -13.362 -1.667 0.295 1.00 85.25 91 HIS A CA 1
ATOM 815 C C . HIS A 1 91 ? -12.923 -1.636 -1.167 1.00 85.25 91 HIS A C 1
ATOM 817 O O . HIS A 1 91 ? -13.097 -0.606 -1.802 1.00 85.25 91 HIS A O 1
ATOM 823 N N . GLU A 1 92 ? -12.389 -2.735 -1.708 1.00 88.81 92 GLU A N 1
ATOM 824 C CA . GLU A 1 92 ? -11.853 -2.807 -3.077 1.00 88.81 92 GLU A CA 1
ATOM 825 C C . GLU A 1 92 ? -10.761 -1.758 -3.325 1.00 88.81 92 GLU A C 1
ATOM 827 O O . GLU A 1 92 ? -10.658 -1.166 -4.397 1.00 88.81 92 GLU A O 1
ATOM 832 N N . GLN A 1 93 ? -9.962 -1.519 -2.287 1.00 88.19 93 GLN A N 1
ATOM 833 C CA . GLN A 1 93 ? -8.958 -0.468 -2.221 1.00 88.19 93 GLN A CA 1
ATOM 834 C C . GLN A 1 93 ? -7.692 -1.032 -1.592 1.00 88.19 93 GLN A C 1
ATOM 836 O O . GLN A 1 93 ? -7.711 -1.503 -0.457 1.00 88.19 93 GLN A O 1
ATOM 841 N N . ASN A 1 94 ? -6.582 -0.963 -2.312 1.00 86.75 94 ASN A N 1
ATOM 842 C CA . ASN A 1 94 ? -5.266 -1.336 -1.825 1.00 86.75 94 ASN A CA 1
ATOM 843 C C . ASN A 1 94 ? -4.704 -0.211 -0.952 1.00 86.75 94 ASN A C 1
ATOM 845 O O . ASN A 1 94 ? -4.655 0.954 -1.353 1.00 86.75 94 ASN A O 1
ATOM 849 N N . ARG A 1 95 ? -4.188 -0.558 0.227 1.00 82.62 95 ARG A N 1
ATOM 850 C CA . ARG A 1 95 ? -3.585 0.410 1.160 1.00 82.62 95 ARG A CA 1
ATOM 851 C C . ARG A 1 95 ? -2.468 1.268 0.555 1.00 82.62 95 ARG A C 1
ATOM 853 O O . ARG A 1 95 ? -2.213 2.358 1.049 1.00 82.62 95 ARG A O 1
ATOM 860 N N . ASN A 1 96 ? -1.827 0.802 -0.517 1.00 80.44 96 ASN A N 1
ATOM 861 C CA . ASN A 1 96 ? -0.725 1.505 -1.168 1.00 80.44 96 ASN A CA 1
ATOM 862 C C . ASN A 1 96 ? -1.158 2.743 -1.974 1.00 80.44 96 ASN A C 1
ATOM 864 O O . ASN A 1 96 ? -0.296 3.538 -2.342 1.00 80.44 96 ASN A O 1
ATOM 868 N N . TYR A 1 97 ? -2.451 2.907 -2.283 1.00 82.75 97 TYR A N 1
ATOM 869 C CA . TYR A 1 97 ? -2.922 3.970 -3.187 1.00 82.75 97 TYR A CA 1
ATOM 870 C C . TYR A 1 97 ? -3.984 4.893 -2.586 1.00 82.75 97 TYR A C 1
ATOM 872 O O . TYR A 1 97 ? -4.243 5.961 -3.145 1.00 82.75 97 TYR A O 1
ATOM 880 N N . HIS A 1 98 ? -4.560 4.521 -1.442 1.00 86.38 98 HIS A N 1
ATOM 881 C CA . HIS A 1 98 ? -5.661 5.248 -0.811 1.00 86.38 98 HIS A CA 1
ATOM 882 C C . HIS A 1 98 ? -5.227 5.844 0.528 1.00 86.38 98 HIS A C 1
ATOM 884 O O . HIS A 1 98 ? -4.896 5.118 1.465 1.00 86.38 98 HIS A O 1
ATOM 890 N N . LEU A 1 99 ? -5.245 7.178 0.619 1.00 83.75 99 LEU A N 1
ATOM 891 C CA . LEU A 1 99 ? -4.923 7.905 1.847 1.00 83.75 99 LEU A CA 1
ATOM 892 C C . LEU A 1 99 ? -5.994 7.644 2.909 1.00 83.75 99 LEU A C 1
ATOM 894 O O . LEU A 1 99 ? -7.174 7.927 2.701 1.00 83.75 99 LEU A O 1
ATOM 898 N N . ASN A 1 100 ? -5.566 7.183 4.082 1.00 82.12 100 ASN A N 1
ATOM 899 C CA . ASN A 1 100 ? -6.422 7.159 5.254 1.00 82.12 100 ASN A CA 1
ATOM 900 C C . ASN A 1 100 ? -6.370 8.515 5.971 1.00 82.12 100 ASN A C 1
ATOM 902 O O . ASN A 1 100 ? -5.422 8.805 6.696 1.00 82.12 100 ASN A O 1
ATOM 906 N N . GLU A 1 101 ? -7.408 9.333 5.808 1.00 76.50 101 GLU A N 1
ATOM 907 C CA . GLU A 1 101 ? -7.476 10.661 6.432 1.00 76.50 101 GLU A CA 1
ATOM 908 C C . GLU A 1 101 ? -7.483 10.628 7.968 1.00 76.50 101 GLU A C 1
ATOM 910 O O . GLU A 1 101 ? -7.180 11.639 8.592 1.00 76.50 101 GLU A O 1
ATOM 915 N N . THR A 1 102 ? -7.841 9.503 8.599 1.00 75.31 102 THR A N 1
ATOM 916 C CA . THR A 1 102 ? -7.791 9.376 10.067 1.00 75.31 102 THR A CA 1
ATOM 917 C C . THR A 1 102 ? -6.432 8.914 10.581 1.00 75.31 102 THR A C 1
ATOM 919 O O . THR A 1 102 ? -6.175 9.010 11.779 1.00 75.31 102 THR A O 1
ATOM 922 N N . ASN A 1 103 ? -5.562 8.423 9.695 1.00 80.12 103 ASN A N 1
ATOM 923 C CA . ASN A 1 103 ? -4.212 7.989 10.029 1.00 80.12 103 ASN A CA 1
ATOM 924 C C . ASN A 1 103 ? -3.261 8.202 8.833 1.00 80.12 103 ASN A C 1
ATOM 926 O O . ASN A 1 103 ? -2.901 7.237 8.147 1.00 80.12 103 ASN A O 1
ATOM 930 N N . PRO A 1 104 ? -2.874 9.459 8.548 1.00 84.00 104 PRO A N 1
ATOM 931 C CA . PRO A 1 104 ? -2.013 9.774 7.410 1.00 84.00 104 PRO A CA 1
ATOM 932 C C . PRO A 1 104 ? -0.606 9.166 7.540 1.00 84.00 104 PRO A C 1
ATOM 934 O O . PRO A 1 104 ? 0.007 8.838 6.525 1.00 84.00 104 PRO A O 1
ATOM 937 N N . ASP A 1 105 ? -0.109 8.951 8.763 1.00 87.06 105 ASP A N 1
ATOM 938 C CA . ASP A 1 105 ? 1.224 8.377 9.000 1.00 87.06 105 ASP A CA 1
ATOM 939 C C . ASP A 1 105 ? 1.324 6.912 8.580 1.00 87.06 105 ASP A C 1
ATOM 941 O O . ASP A 1 105 ? 2.342 6.489 8.031 1.00 87.06 105 ASP A O 1
ATOM 945 N N . GLU A 1 106 ? 0.249 6.140 8.755 1.00 85.94 106 GLU A N 1
ATOM 946 C CA . GLU A 1 106 ? 0.195 4.772 8.234 1.00 85.94 106 GLU A CA 1
ATOM 947 C C . GLU A 1 106 ? 0.342 4.761 6.709 1.00 85.94 106 GLU A C 1
ATOM 949 O O . GLU A 1 106 ? 1.091 3.946 6.170 1.00 85.94 106 GLU A O 1
ATOM 954 N N . PHE A 1 107 ? -0.313 5.691 6.009 1.00 88.25 107 PHE A N 1
ATOM 955 C CA . PHE A 1 107 ? -0.187 5.802 4.558 1.00 88.25 107 PHE A CA 1
ATOM 956 C C . PHE A 1 107 ? 1.240 6.179 4.139 1.00 88.25 107 PHE A C 1
ATOM 958 O O . PHE A 1 107 ? 1.795 5.533 3.253 1.00 88.25 107 PHE A O 1
ATOM 965 N N . LEU A 1 108 ? 1.877 7.144 4.813 1.00 90.06 108 LEU A N 1
ATOM 966 C CA . LEU A 1 108 ? 3.283 7.497 4.568 1.00 90.06 108 LEU A CA 1
ATOM 967 C C . LEU A 1 108 ? 4.225 6.296 4.759 1.00 90.06 108 LEU A C 1
ATOM 969 O O . LEU A 1 108 ? 5.118 6.073 3.938 1.00 90.06 108 LEU A O 1
ATOM 973 N N . GLY A 1 109 ? 3.990 5.484 5.795 1.00 89.69 109 GLY A N 1
ATOM 974 C CA . GLY A 1 109 ? 4.722 4.236 6.017 1.00 89.69 109 GLY A CA 1
ATOM 975 C C . GLY A 1 109 ? 4.581 3.249 4.853 1.00 89.69 109 GLY A C 1
ATOM 976 O O . GLY A 1 109 ? 5.577 2.684 4.395 1.00 89.69 109 GLY A O 1
ATOM 977 N N . TRP A 1 110 ? 3.367 3.088 4.317 1.00 89.44 110 TRP A N 1
ATOM 978 C CA . TRP A 1 110 ? 3.112 2.238 3.147 1.00 89.44 110 TRP A CA 1
ATOM 979 C C . TRP A 1 110 ? 3.775 2.756 1.872 1.00 89.44 110 TRP A C 1
ATOM 981 O O . TRP A 1 110 ? 4.351 1.959 1.130 1.00 89.44 110 TRP A O 1
ATOM 991 N N . LEU A 1 111 ? 3.748 4.070 1.631 1.00 92.00 111 LEU A N 1
ATOM 992 C CA . LEU A 1 111 ? 4.427 4.681 0.485 1.00 92.00 111 LEU A CA 1
ATOM 993 C C . LEU A 1 111 ? 5.929 4.384 0.510 1.00 92.00 111 LEU A C 1
ATOM 995 O O . LEU A 1 111 ? 6.496 3.988 -0.510 1.00 92.00 111 LEU A O 1
ATOM 999 N N . ARG A 1 112 ? 6.560 4.522 1.684 1.00 92.75 112 ARG A N 1
ATOM 1000 C CA . ARG A 1 112 ? 7.987 4.238 1.868 1.00 92.75 112 ARG A CA 1
ATOM 1001 C C . ARG A 1 112 ? 8.308 2.767 1.623 1.00 92.75 112 ARG A C 1
ATOM 1003 O O . ARG A 1 112 ? 9.182 2.472 0.813 1.00 92.75 112 ARG A O 1
ATOM 1010 N N . TRP A 1 113 ? 7.578 1.857 2.266 1.00 92.94 113 TRP A N 1
ATOM 1011 C CA . TRP A 1 113 ? 7.791 0.421 2.075 1.00 92.94 113 TRP A CA 1
ATOM 1012 C C . TRP A 1 113 ? 7.615 0.014 0.606 1.00 92.94 113 TRP A C 1
ATOM 1014 O O . TRP A 1 113 ? 8.442 -0.706 0.051 1.00 92.94 113 TRP A O 1
ATOM 1024 N N . ASN A 1 114 ? 6.567 0.512 -0.056 1.00 92.44 114 ASN A N 1
ATOM 1025 C CA . ASN A 1 114 ? 6.315 0.171 -1.452 1.00 92.44 114 ASN A CA 1
ATOM 1026 C C . ASN A 1 114 ? 7.407 0.733 -2.378 1.00 92.44 114 ASN A C 1
ATOM 1028 O O . ASN A 1 114 ? 7.830 0.068 -3.322 1.00 92.44 114 ASN A O 1
ATOM 1032 N N . LYS A 1 115 ? 7.921 1.934 -2.082 1.00 94.62 115 LYS A N 1
ATOM 1033 C CA . LYS A 1 115 ? 9.076 2.497 -2.786 1.00 94.62 115 LYS A CA 1
ATOM 1034 C C . LYS A 1 115 ? 10.319 1.615 -2.633 1.00 94.62 115 LYS A C 1
ATOM 1036 O O . LYS A 1 115 ? 10.982 1.358 -3.631 1.00 94.62 115 LYS A O 1
ATOM 1041 N N . GLU A 1 116 ? 10.618 1.120 -1.433 1.00 95.44 116 GLU A N 1
ATOM 1042 C CA . GLU A 1 116 ? 11.763 0.226 -1.182 1.00 95.44 116 GLU A CA 1
ATOM 1043 C C . GLU A 1 116 ? 11.661 -1.093 -1.975 1.00 95.44 116 GLU A C 1
ATOM 1045 O O . GLU A 1 116 ? 12.650 -1.548 -2.559 1.00 95.44 116 GLU A O 1
ATOM 1050 N N . VAL A 1 117 ? 10.458 -1.670 -2.079 1.00 93.69 117 VAL A N 1
ATOM 1051 C CA . VAL A 1 117 ? 10.202 -2.861 -2.911 1.00 93.69 117 VAL A CA 1
ATOM 1052 C C . VAL A 1 117 ? 10.514 -2.583 -4.384 1.00 93.69 117 VAL A C 1
ATOM 1054 O O . VAL A 1 117 ? 11.230 -3.357 -5.020 1.00 93.69 117 VAL A O 1
ATOM 1057 N N . HIS A 1 118 ? 10.024 -1.466 -4.927 1.00 95.25 118 HIS A N 1
ATOM 1058 C CA . HIS A 1 118 ? 10.256 -1.114 -6.330 1.00 95.25 118 HIS A CA 1
ATOM 1059 C C . HIS A 1 118 ? 11.697 -0.674 -6.615 1.00 95.25 118 HIS A C 1
ATOM 1061 O O . HIS A 1 118 ? 12.198 -0.953 -7.700 1.00 95.25 118 HIS A O 1
ATOM 1067 N N . LEU A 1 119 ? 12.391 -0.059 -5.652 1.00 96.25 119 LEU A N 1
ATOM 1068 C CA . LEU A 1 119 ? 13.827 0.231 -5.755 1.00 96.25 119 LEU A CA 1
ATOM 1069 C C . LEU A 1 119 ? 14.649 -1.056 -5.842 1.00 96.25 119 LEU A C 1
ATOM 1071 O O . LEU A 1 119 ? 15.531 -1.165 -6.689 1.00 96.25 119 LEU A O 1
ATOM 1075 N N . THR A 1 120 ? 14.320 -2.050 -5.014 1.00 95.94 120 THR A N 1
ATOM 1076 C CA . THR A 1 120 ? 14.965 -3.371 -5.068 1.00 95.94 120 THR A CA 1
ATOM 1077 C C . THR A 1 120 ? 14.707 -4.047 -6.416 1.00 95.94 120 THR A C 1
ATOM 1079 O O . THR A 1 120 ? 15.627 -4.583 -7.029 1.00 95.94 120 THR A O 1
ATOM 1082 N N . GLY A 1 121 ? 13.467 -3.978 -6.914 1.00 94.88 121 GLY A N 1
ATOM 1083 C CA . GLY A 1 121 ? 13.117 -4.479 -8.244 1.00 94.88 121 GLY A CA 1
ATOM 1084 C C . GLY A 1 121 ? 13.905 -3.790 -9.359 1.00 94.88 121 GLY A C 1
ATOM 1085 O O . GLY A 1 121 ? 14.456 -4.466 -10.223 1.00 94.88 121 GLY A O 1
ATOM 1086 N N . LEU A 1 122 ? 14.023 -2.461 -9.302 1.00 95.44 122 LEU A N 1
ATOM 1087 C CA . LEU A 1 122 ? 14.783 -1.685 -10.279 1.00 95.44 122 LEU A CA 1
ATOM 1088 C C . LEU A 1 122 ? 16.275 -2.041 -10.251 1.00 95.44 122 LEU A C 1
ATOM 1090 O O . LEU A 1 122 ? 16.870 -2.186 -11.311 1.00 95.44 122 LEU A O 1
ATOM 1094 N N . ALA A 1 123 ? 16.859 -2.263 -9.069 1.00 96.06 123 ALA A N 1
ATOM 1095 C CA . ALA A 1 123 ? 18.244 -2.718 -8.943 1.00 96.06 123 ALA A CA 1
ATOM 1096 C C . ALA A 1 123 ? 18.473 -4.075 -9.633 1.00 96.06 123 ALA A C 1
ATOM 1098 O O . ALA A 1 123 ? 19.463 -4.248 -10.341 1.00 96.06 123 ALA A O 1
ATOM 1099 N N . ILE A 1 124 ? 17.528 -5.014 -9.494 1.00 94.81 124 ILE A N 1
ATOM 1100 C CA . ILE A 1 124 ? 17.564 -6.289 -10.226 1.00 94.81 124 ILE A CA 1
ATOM 1101 C C . ILE A 1 124 ? 17.462 -6.040 -11.735 1.00 94.81 124 ILE A C 1
ATOM 1103 O O . ILE A 1 124 ? 18.228 -6.627 -12.499 1.00 94.81 124 ILE A O 1
ATOM 1107 N N . ASN A 1 125 ? 16.558 -5.160 -12.181 1.00 96.06 125 ASN A N 1
ATOM 1108 C CA . ASN A 1 125 ? 16.413 -4.852 -13.604 1.00 96.06 125 ASN A CA 1
ATOM 1109 C C . ASN A 1 125 ? 17.703 -4.256 -14.198 1.00 96.06 125 ASN A C 1
ATOM 1111 O O . ASN A 1 125 ? 18.102 -4.666 -15.285 1.00 96.06 125 ASN A O 1
ATOM 1115 N N . THR A 1 126 ? 18.386 -3.359 -13.477 1.00 95.06 126 THR A N 1
ATOM 1116 C CA . THR A 1 126 ? 19.661 -2.751 -13.901 1.00 95.06 126 THR A CA 1
ATOM 1117 C C . THR A 1 126 ? 20.751 -3.790 -14.168 1.00 95.06 126 THR A C 1
ATOM 1119 O O . THR A 1 126 ? 21.569 -3.591 -15.058 1.00 95.06 126 THR A O 1
ATOM 1122 N N . ILE A 1 127 ? 20.756 -4.908 -13.436 1.00 96.00 127 ILE A N 1
ATOM 1123 C CA . ILE A 1 127 ? 21.713 -6.008 -13.641 1.00 96.00 127 ILE A CA 1
ATOM 1124 C C . ILE A 1 127 ? 21.238 -6.941 -14.764 1.00 96.00 127 ILE A C 1
ATOM 1126 O O . ILE A 1 127 ? 22.013 -7.324 -15.640 1.00 96.00 127 ILE A O 1
ATOM 1130 N N . MET A 1 128 ? 19.957 -7.313 -14.749 1.00 94.81 128 MET A N 1
ATOM 1131 C CA . MET A 1 128 ? 19.416 -8.327 -15.656 1.00 94.81 128 MET A CA 1
ATOM 1132 C C . MET A 1 128 ? 19.286 -7.841 -17.100 1.00 94.81 128 MET A C 1
ATOM 1134 O O . MET A 1 128 ? 19.460 -8.645 -18.011 1.00 94.81 128 MET A O 1
ATOM 1138 N N . ILE A 1 129 ? 18.984 -6.560 -17.333 1.00 95.94 129 ILE A N 1
ATOM 1139 C CA . ILE A 1 129 ? 18.816 -6.019 -18.690 1.00 95.94 129 ILE A CA 1
ATOM 1140 C C . ILE A 1 129 ? 20.127 -6.125 -19.493 1.00 95.94 129 ILE A C 1
ATOM 1142 O O . ILE A 1 129 ? 20.100 -6.772 -20.540 1.00 95.94 129 ILE A O 1
ATOM 1146 N N . PRO A 1 130 ? 21.283 -5.601 -19.027 1.00 95.50 130 PRO A N 1
ATOM 1147 C CA . PRO A 1 130 ? 22.550 -5.764 -19.741 1.00 95.50 130 PRO A CA 1
ATOM 1148 C C . PRO A 1 130 ? 22.948 -7.230 -19.914 1.00 95.50 130 PRO A C 1
ATOM 1150 O O . PRO A 1 130 ? 23.373 -7.626 -20.996 1.00 95.50 130 PRO A O 1
ATOM 1153 N N . LEU A 1 131 ? 22.763 -8.053 -18.874 1.00 94.31 131 LEU A N 1
ATOM 1154 C CA . LEU A 1 131 ? 23.101 -9.475 -18.921 1.00 94.31 131 LEU A CA 1
ATOM 1155 C C . LEU A 1 131 ? 22.319 -10.207 -20.020 1.00 94.31 131 LEU A C 1
ATOM 1157 O O . LEU A 1 131 ? 22.898 -10.9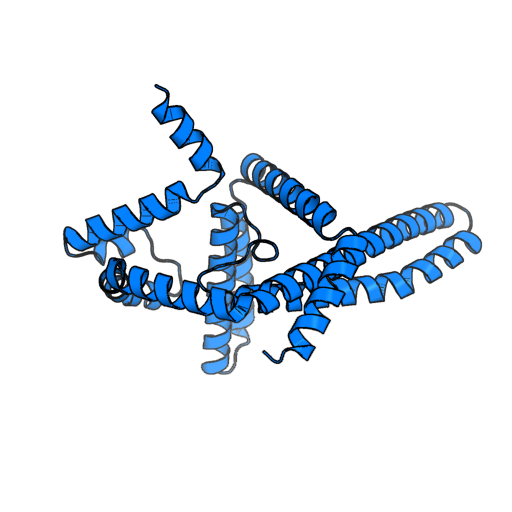67 -20.793 1.00 94.31 131 LEU A O 1
ATOM 1161 N N . MET A 1 132 ? 21.010 -9.966 -20.109 1.00 94.62 132 MET A N 1
ATOM 1162 C CA . MET A 1 132 ? 20.176 -10.580 -21.141 1.00 94.62 132 MET A CA 1
ATOM 1163 C C . MET A 1 132 ? 20.441 -9.987 -22.524 1.00 94.62 132 MET A C 1
ATOM 1165 O O . MET A 1 132 ? 20.383 -10.738 -23.489 1.00 94.62 132 MET A O 1
ATOM 1169 N N . ALA A 1 133 ? 20.791 -8.698 -22.624 1.00 93.06 133 ALA A N 1
ATOM 1170 C CA . ALA A 1 133 ? 21.181 -8.061 -23.883 1.00 93.06 133 ALA A CA 1
ATOM 1171 C C . ALA A 1 133 ? 22.464 -8.679 -24.470 1.00 93.06 133 ALA A C 1
ATOM 1173 O O . ALA A 1 133 ? 22.507 -9.009 -25.656 1.00 93.06 133 ALA A O 1
ATOM 1174 N N . VAL A 1 134 ? 23.484 -8.921 -23.639 1.00 93.38 134 VAL A N 1
ATOM 1175 C CA . VAL A 1 134 ? 24.683 -9.676 -24.048 1.00 93.38 134 VAL A CA 1
ATOM 1176 C C . VAL A 1 134 ? 24.307 -11.115 -24.403 1.00 93.38 134 VAL A C 1
ATOM 1178 O O . VAL A 1 134 ? 24.713 -11.615 -25.450 1.00 93.38 134 VAL A O 1
ATOM 1181 N N . GLY A 1 135 ? 23.473 -11.762 -23.582 1.00 89.75 135 GLY A N 1
ATOM 1182 C CA . GLY A 1 135 ? 22.974 -13.114 -23.839 1.00 89.75 135 GLY A CA 1
ATOM 1183 C C . GLY A 1 135 ? 22.291 -13.254 -25.202 1.00 89.75 135 GLY A C 1
ATOM 1184 O O . GLY A 1 135 ? 22.565 -14.210 -25.919 1.00 89.75 135 GLY A O 1
ATOM 1185 N N . THR A 1 136 ? 21.480 -12.279 -25.617 1.00 90.50 136 THR A N 1
ATOM 1186 C CA . THR A 1 136 ? 20.848 -12.273 -26.947 1.00 90.50 136 THR A CA 1
ATOM 1187 C C . THR A 1 136 ? 21.830 -12.184 -28.110 1.00 90.50 136 THR A C 1
ATOM 1189 O O . THR A 1 136 ? 21.516 -12.689 -29.180 1.00 90.50 136 THR A O 1
ATOM 1192 N N . VAL A 1 137 ? 22.996 -11.557 -27.924 1.00 90.75 137 VAL A N 1
ATOM 1193 C CA . VAL A 1 137 ? 24.011 -11.405 -28.982 1.00 90.75 137 VAL A CA 1
ATOM 1194 C C . VAL A 1 137 ? 24.938 -12.620 -29.049 1.00 90.75 137 VAL A C 1
ATOM 1196 O O . VAL A 1 137 ? 25.344 -13.028 -30.131 1.00 90.75 137 VAL A O 1
ATOM 1199 N N . VAL A 1 138 ? 25.285 -13.195 -27.895 1.00 91.94 138 VAL A N 1
ATOM 1200 C CA . VAL A 1 138 ? 26.303 -14.255 -27.786 1.00 91.94 138 VAL A CA 1
ATOM 1201 C C . VAL A 1 138 ? 25.707 -15.661 -27.934 1.00 91.94 138 VAL A C 1
ATOM 1203 O O . VAL A 1 138 ? 26.430 -16.609 -28.235 1.00 91.94 138 VAL A O 1
ATOM 1206 N N . THR A 1 139 ? 24.397 -15.827 -27.734 1.00 90.38 139 THR A N 1
ATOM 1207 C CA . THR A 1 139 ? 23.730 -17.133 -27.860 1.00 90.38 139 THR A CA 1
ATOM 1208 C C . THR A 1 139 ? 23.080 -17.326 -29.231 1.00 90.38 139 THR A C 1
ATOM 1210 O O . THR A 1 139 ? 22.666 -16.374 -29.885 1.00 90.38 139 THR A O 1
ATOM 1213 N N . SER A 1 140 ? 22.968 -18.582 -29.667 1.00 85.19 140 SER A N 1
ATOM 1214 C CA . SER A 1 140 ? 22.300 -18.977 -30.912 1.00 85.19 140 SER A CA 1
ATOM 1215 C C . SER A 1 140 ? 21.252 -20.069 -30.661 1.00 85.19 140 SER A C 1
ATOM 1217 O O . SER A 1 140 ? 21.120 -20.600 -29.553 1.00 85.19 140 SER A O 1
ATOM 1219 N N . GLY A 1 141 ? 20.451 -20.384 -31.683 1.00 86.25 141 GLY A N 1
ATOM 1220 C CA . GLY A 1 141 ? 19.379 -21.376 -31.573 1.00 86.25 141 GLY A CA 1
ATOM 1221 C C . GLY A 1 141 ? 18.276 -20.946 -30.599 1.00 86.25 141 GLY A C 1
ATOM 1222 O O . GLY A 1 141 ? 17.906 -19.777 -30.548 1.00 86.25 141 GLY A O 1
ATOM 1223 N N . ILE A 1 142 ? 17.741 -21.888 -29.816 1.00 85.56 142 ILE A N 1
ATOM 1224 C CA . ILE A 1 142 ? 16.593 -21.666 -28.909 1.00 85.56 142 ILE A CA 1
ATOM 1225 C C . ILE A 1 142 ? 16.940 -20.733 -27.730 1.00 85.56 142 ILE A C 1
ATOM 1227 O O . ILE A 1 142 ? 16.051 -20.112 -27.147 1.00 85.56 142 ILE A O 1
ATOM 1231 N N . ALA A 1 143 ? 18.221 -20.572 -27.390 1.00 88.25 143 ALA A N 1
ATOM 1232 C CA . ALA A 1 143 ? 18.644 -19.701 -26.293 1.00 88.25 143 ALA A CA 1
ATOM 1233 C C . ALA A 1 143 ? 18.422 -18.205 -26.598 1.00 88.25 143 ALA A C 1
ATOM 1235 O O . ALA A 1 143 ? 17.965 -17.467 -25.723 1.00 88.25 143 ALA A O 1
ATOM 1236 N N . ALA A 1 144 ? 18.635 -17.776 -27.847 1.00 88.75 144 ALA A N 1
ATOM 1237 C CA . ALA A 1 144 ? 18.446 -16.387 -28.268 1.00 88.75 144 ALA A CA 1
ATOM 1238 C C . ALA A 1 144 ? 17.007 -15.860 -28.042 1.00 88.75 144 ALA A C 1
ATOM 1240 O O . ALA A 1 144 ? 16.851 -14.837 -27.368 1.00 88.75 144 ALA A O 1
ATOM 1241 N N . PRO A 1 145 ? 15.925 -16.533 -28.499 1.00 92.06 145 PRO A N 1
ATOM 1242 C CA . PRO A 1 145 ? 14.559 -16.068 -28.248 1.00 92.06 145 PRO A CA 1
ATOM 1243 C C . PRO A 1 145 ? 14.161 -16.114 -26.764 1.00 92.06 145 PRO A C 1
ATOM 1245 O O . PRO A 1 145 ? 13.352 -15.289 -26.325 1.00 92.06 145 PRO A O 1
ATOM 1248 N N . ILE A 1 146 ? 14.741 -17.017 -25.963 1.00 92.12 146 ILE A N 1
ATOM 1249 C CA . ILE A 1 146 ? 14.540 -17.031 -24.505 1.00 92.12 146 ILE A CA 1
ATOM 1250 C C . ILE A 1 146 ? 15.158 -15.774 -23.882 1.00 92.12 146 ILE A C 1
ATOM 1252 O O . ILE A 1 146 ? 14.471 -15.060 -23.148 1.00 92.12 146 ILE A O 1
ATOM 1256 N N . CYS A 1 147 ? 16.412 -15.453 -24.213 1.00 92.44 147 CYS A N 1
ATOM 1257 C CA . CYS A 1 147 ? 17.069 -14.233 -23.744 1.00 92.44 147 CYS A CA 1
ATOM 1258 C C . CYS A 1 147 ? 16.308 -12.971 -24.185 1.00 92.44 147 CYS A C 1
ATOM 1260 O O . CYS A 1 147 ? 16.087 -12.092 -23.352 1.00 92.44 147 CYS A O 1
ATOM 1262 N N . CYS A 1 148 ? 15.813 -12.911 -25.431 1.00 92.94 148 CYS A N 1
ATOM 1263 C CA . CYS A 1 148 ? 14.958 -11.816 -25.912 1.00 92.94 148 CYS A CA 1
ATOM 1264 C C . CYS A 1 148 ? 13.701 -11.660 -25.047 1.00 92.94 148 CYS A C 1
ATOM 1266 O O . CYS A 1 148 ? 13.348 -10.554 -24.638 1.00 92.94 148 CYS A O 1
ATOM 1268 N N . SER A 1 149 ? 13.028 -12.771 -24.741 1.00 93.81 149 SER A N 1
ATOM 1269 C CA . SER A 1 149 ? 11.791 -12.760 -23.954 1.00 93.81 149 SER A CA 1
ATOM 1270 C C . SER A 1 149 ? 12.034 -12.254 -22.532 1.00 93.81 149 SER A C 1
ATOM 1272 O O . SER A 1 149 ? 11.276 -11.423 -22.024 1.00 93.81 149 SER A O 1
ATOM 1274 N N . ILE A 1 150 ? 13.125 -12.701 -21.900 1.00 93.94 150 ILE A N 1
ATOM 1275 C CA . ILE A 1 150 ? 13.517 -12.220 -20.572 1.00 93.94 150 ILE A CA 1
ATOM 1276 C C . ILE A 1 150 ? 13.892 -10.735 -20.644 1.00 93.94 150 ILE A C 1
ATOM 1278 O O . ILE A 1 150 ? 13.453 -9.968 -19.792 1.00 93.94 150 ILE A O 1
ATOM 1282 N N . LEU A 1 151 ? 14.636 -10.295 -21.663 1.00 95.19 151 LEU A N 1
ATOM 1283 C CA . LEU A 1 151 ? 15.015 -8.891 -21.844 1.00 95.19 151 LEU A CA 1
ATOM 1284 C C . LEU A 1 151 ? 13.794 -7.967 -21.960 1.00 95.19 151 LEU A C 1
ATOM 1286 O O . LEU A 1 151 ? 13.734 -6.932 -21.287 1.00 95.19 151 LEU A O 1
ATOM 1290 N N . ILE A 1 152 ? 12.799 -8.355 -22.764 1.00 95.94 152 ILE A N 1
ATOM 1291 C CA . ILE A 1 152 ? 11.539 -7.612 -22.909 1.00 95.94 152 ILE A CA 1
ATOM 1292 C C . ILE A 1 152 ? 10.825 -7.531 -21.556 1.00 95.94 152 ILE A C 1
ATOM 1294 O O . ILE A 1 152 ? 10.450 -6.442 -21.116 1.00 95.94 152 ILE A O 1
ATOM 1298 N N . TYR A 1 153 ? 10.687 -8.663 -20.859 1.00 96.44 153 TYR A N 1
ATOM 1299 C CA . TYR A 1 153 ? 10.066 -8.708 -19.536 1.00 96.44 153 TYR A CA 1
ATOM 1300 C C . TYR A 1 153 ? 10.778 -7.791 -18.528 1.00 96.44 153 TYR A C 1
ATOM 1302 O O . TYR A 1 153 ? 10.122 -7.020 -17.825 1.00 96.44 153 TYR A O 1
ATOM 1310 N N . GLN A 1 154 ? 12.112 -7.834 -18.470 1.00 96.12 154 GLN A N 1
ATOM 1311 C CA . GLN A 1 154 ? 12.899 -7.027 -17.534 1.00 96.12 154 GLN A CA 1
ATOM 1312 C C . GLN A 1 154 ? 12.802 -5.531 -17.853 1.00 96.12 154 GLN A C 1
ATOM 1314 O O . GLN A 1 154 ? 12.664 -4.723 -16.936 1.00 96.12 154 GLN A O 1
ATOM 1319 N N . THR A 1 155 ? 12.790 -5.162 -19.134 1.00 96.44 155 THR A N 1
ATOM 1320 C CA . THR A 1 155 ? 12.601 -3.771 -19.574 1.00 96.44 155 THR A CA 1
ATOM 1321 C C . THR A 1 155 ? 11.221 -3.239 -19.178 1.00 96.44 155 THR A C 1
ATOM 1323 O O . THR A 1 155 ? 11.114 -2.162 -18.588 1.00 96.44 155 THR A O 1
ATOM 1326 N N . LEU A 1 156 ? 10.153 -4.010 -19.418 1.00 96.62 156 LEU A N 1
ATOM 1327 C CA . LEU A 1 156 ? 8.799 -3.638 -18.990 1.00 96.62 156 LEU A CA 1
ATOM 1328 C C . LEU A 1 156 ? 8.696 -3.538 -17.461 1.00 96.62 156 LEU A C 1
ATOM 1330 O O . LEU A 1 156 ? 8.129 -2.578 -16.934 1.00 96.62 156 LEU A O 1
ATOM 1334 N N . SER A 1 157 ? 9.288 -4.497 -16.742 1.00 96.00 157 SER A N 1
ATOM 1335 C CA . SER A 1 157 ? 9.365 -4.477 -15.280 1.00 96.00 157 SER A CA 1
ATOM 1336 C C . SER A 1 157 ? 10.079 -3.222 -14.769 1.00 96.00 157 SER A C 1
ATOM 1338 O O . SER A 1 157 ? 9.609 -2.620 -13.802 1.00 96.00 157 SER A O 1
ATOM 1340 N N . ALA A 1 158 ? 11.175 -2.802 -15.407 1.00 96.88 158 ALA A N 1
ATOM 1341 C CA . ALA A 1 158 ? 11.907 -1.591 -15.040 1.00 96.88 158 ALA A CA 1
ATOM 1342 C C . ALA A 1 158 ? 11.038 -0.337 -15.194 1.00 96.88 158 ALA A C 1
ATOM 1344 O O . ALA A 1 158 ? 10.974 0.483 -14.276 1.00 96.88 158 ALA A O 1
ATOM 1345 N N . GLY A 1 159 ? 10.306 -0.226 -16.308 1.00 96.75 159 GLY A N 1
ATOM 1346 C CA . GLY A 1 159 ? 9.370 0.875 -16.546 1.00 96.75 159 GLY A CA 1
ATOM 1347 C C . GLY A 1 159 ? 8.272 0.959 -15.481 1.00 96.75 159 GLY A C 1
ATOM 1348 O O . GLY A 1 159 ? 8.003 2.036 -14.948 1.00 96.75 159 GLY A O 1
ATOM 1349 N N . ILE A 1 160 ? 7.684 -0.182 -15.101 1.00 95.00 160 ILE A N 1
ATOM 1350 C CA . ILE A 1 160 ? 6.676 -0.244 -14.029 1.00 95.00 160 ILE A CA 1
ATOM 1351 C C . ILE A 1 160 ? 7.287 0.144 -12.677 1.00 95.00 160 ILE A C 1
ATOM 1353 O O . ILE A 1 160 ? 6.693 0.939 -11.947 1.00 95.00 160 ILE A O 1
ATOM 1357 N N . ASN A 1 161 ? 8.471 -0.379 -12.340 1.00 96.38 161 ASN A N 1
ATOM 1358 C CA . ASN A 1 161 ? 9.161 -0.050 -11.091 1.00 96.38 161 ASN A CA 1
ATOM 1359 C C . ASN A 1 161 ? 9.450 1.454 -10.994 1.00 96.38 161 ASN A C 1
ATOM 1361 O O . ASN A 1 161 ? 9.144 2.068 -9.970 1.00 96.38 161 ASN A O 1
ATOM 1365 N N . PHE A 1 162 ? 9.948 2.062 -12.073 1.00 96.81 162 PHE A N 1
ATOM 1366 C CA . PHE A 1 162 ? 10.180 3.502 -12.151 1.00 96.81 162 PHE A CA 1
ATOM 1367 C C . PHE A 1 162 ? 8.887 4.309 -11.968 1.00 96.81 162 PHE A C 1
ATOM 1369 O O . PHE A 1 162 ? 8.830 5.202 -11.120 1.00 96.81 162 PHE A O 1
ATOM 1376 N N . ALA A 1 163 ? 7.823 3.966 -12.701 1.00 96.12 163 ALA A N 1
ATOM 1377 C CA . ALA A 1 163 ? 6.535 4.652 -12.603 1.00 96.12 163 ALA A CA 1
ATOM 1378 C C . ALA A 1 163 ? 5.931 4.554 -11.189 1.00 96.12 163 ALA A C 1
ATOM 1380 O O . ALA A 1 163 ? 5.395 5.535 -10.666 1.00 96.12 163 ALA A O 1
ATOM 1381 N N . CYS A 1 164 ? 6.073 3.400 -10.529 1.00 95.19 164 CYS A N 1
ATOM 1382 C CA . CYS A 1 164 ? 5.659 3.213 -9.142 1.00 95.19 164 CYS A CA 1
ATOM 1383 C C . CYS A 1 164 ? 6.474 4.064 -8.164 1.00 95.19 164 CYS A C 1
ATOM 1385 O O . CYS A 1 164 ? 5.873 4.708 -7.307 1.00 95.19 164 CYS A O 1
ATOM 1387 N N . ILE A 1 165 ? 7.807 4.103 -8.285 1.00 96.25 165 ILE A N 1
ATOM 1388 C CA . ILE A 1 165 ? 8.666 4.959 -7.445 1.00 96.25 165 ILE A CA 1
ATOM 1389 C C . ILE A 1 165 ? 8.256 6.426 -7.602 1.00 96.25 16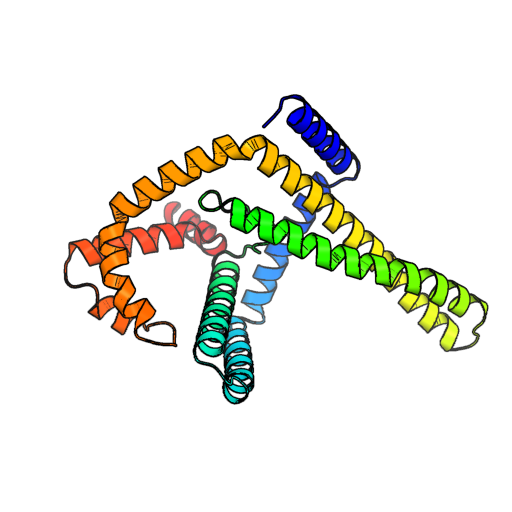5 ILE A C 1
ATOM 1391 O O . ILE A 1 165 ? 8.017 7.103 -6.601 1.00 96.25 165 ILE A O 1
ATOM 1395 N N . ASN A 1 166 ? 8.093 6.881 -8.847 1.00 97.06 166 ASN A N 1
ATOM 1396 C CA . ASN A 1 166 ? 7.670 8.240 -9.169 1.00 97.06 166 ASN A CA 1
ATOM 1397 C C . ASN A 1 166 ? 6.303 8.583 -8.544 1.00 97.06 166 ASN A C 1
ATOM 1399 O O . ASN A 1 166 ? 6.120 9.648 -7.953 1.00 97.06 166 ASN A O 1
ATOM 1403 N N . LEU A 1 167 ? 5.348 7.649 -8.599 1.00 95.38 167 LEU A N 1
ATOM 1404 C CA . LEU A 1 167 ? 4.046 7.796 -7.950 1.00 95.38 167 LEU A CA 1
ATOM 1405 C C . LEU A 1 167 ? 4.144 7.850 -6.417 1.00 95.38 167 LEU A C 1
ATOM 1407 O O . LEU A 1 167 ? 3.414 8.627 -5.796 1.00 95.38 167 LEU A O 1
ATOM 1411 N N . GLN A 1 168 ? 5.026 7.065 -5.791 1.00 95.44 168 GLN A N 1
ATOM 1412 C CA . GLN A 1 168 ? 5.187 7.124 -4.334 1.00 95.44 168 GLN A CA 1
ATOM 1413 C C . GLN A 1 168 ? 5.845 8.415 -3.876 1.00 95.44 168 GLN A C 1
ATOM 1415 O O . GLN A 1 168 ? 5.389 9.002 -2.897 1.00 95.44 168 GLN A O 1
ATOM 1420 N N . ASP A 1 169 ? 6.848 8.903 -4.604 1.00 96.00 169 ASP A N 1
ATOM 1421 C CA . ASP A 1 169 ? 7.438 10.211 -4.334 1.00 96.00 169 ASP A CA 1
ATOM 1422 C C . ASP A 1 169 ? 6.411 11.339 -4.510 1.00 96.00 169 ASP A C 1
ATOM 1424 O O . ASP A 1 169 ? 6.325 12.223 -3.654 1.00 96.00 169 ASP A O 1
ATOM 1428 N N . TYR A 1 170 ? 5.575 11.269 -5.550 1.00 95.62 170 TYR A N 1
ATOM 1429 C CA . TYR A 1 170 ? 4.467 12.200 -5.755 1.00 95.62 170 TYR A CA 1
ATOM 1430 C C . TYR A 1 170 ? 3.487 12.215 -4.572 1.00 95.62 170 TYR A C 1
ATOM 1432 O O . TYR A 1 170 ? 3.220 13.270 -3.990 1.00 95.62 170 TYR A O 1
ATOM 1440 N N . ASN A 1 171 ? 2.967 11.043 -4.191 1.00 93.69 171 ASN A N 1
ATOM 1441 C CA . ASN A 1 171 ? 2.003 10.921 -3.097 1.00 93.69 171 ASN A CA 1
ATOM 1442 C C . ASN A 1 171 ? 2.614 11.339 -1.754 1.00 93.69 171 ASN A C 1
ATOM 1444 O O . ASN A 1 171 ? 1.924 11.973 -0.957 1.00 93.69 171 ASN A O 1
ATOM 1448 N N . TYR A 1 172 ? 3.893 11.030 -1.517 1.00 94.62 172 TYR A N 1
ATOM 1449 C CA . TYR A 1 172 ? 4.607 11.439 -0.311 1.00 94.62 172 TYR A CA 1
ATOM 1450 C C . TYR A 1 172 ? 4.670 12.963 -0.211 1.00 94.62 172 TYR A C 1
ATOM 1452 O O . TYR A 1 172 ? 4.228 13.523 0.789 1.00 94.62 172 TYR A O 1
ATOM 1460 N N . CYS A 1 173 ? 5.135 13.645 -1.266 1.00 94.25 173 CYS A N 1
ATOM 1461 C CA . CYS A 1 173 ? 5.224 15.108 -1.269 1.00 94.25 173 CYS A CA 1
ATOM 1462 C C . CYS A 1 173 ? 3.846 15.749 -1.064 1.00 94.25 173 CYS A C 1
ATOM 1464 O O . CYS A 1 173 ? 3.697 16.634 -0.226 1.00 94.25 173 CYS A O 1
ATOM 1466 N N . ARG A 1 174 ? 2.819 15.247 -1.764 1.00 92.81 174 ARG A N 1
ATOM 1467 C CA . ARG A 1 174 ? 1.439 15.737 -1.643 1.00 92.81 174 ARG A CA 1
ATOM 1468 C C . ARG A 1 174 ? 0.901 15.633 -0.214 1.00 92.81 174 ARG A C 1
ATOM 1470 O O . ARG A 1 174 ? 0.239 16.555 0.253 1.00 92.81 174 ARG A O 1
ATOM 1477 N N . VAL A 1 175 ? 1.156 14.513 0.464 1.00 92.19 175 VAL A N 1
ATOM 1478 C CA . VAL A 1 175 ? 0.704 14.295 1.846 1.00 92.19 175 VAL A CA 1
ATOM 1479 C C . VAL A 1 175 ? 1.506 15.150 2.818 1.00 92.19 175 VAL A C 1
ATOM 1481 O O . VAL A 1 175 ? 0.904 15.776 3.685 1.00 92.19 175 VAL A O 1
ATOM 1484 N N . MET A 1 176 ? 2.828 15.231 2.653 1.00 92.94 176 MET A N 1
ATOM 1485 C CA . MET A 1 176 ? 3.687 16.040 3.521 1.00 92.94 176 MET A CA 1
ATOM 1486 C C . MET A 1 176 ? 3.302 17.519 3.478 1.00 92.94 176 MET A C 1
ATOM 1488 O O . MET A 1 176 ? 3.075 18.102 4.533 1.00 92.94 176 MET A O 1
ATOM 1492 N N . LEU A 1 177 ? 3.097 18.091 2.286 1.00 92.25 177 LEU A N 1
ATOM 1493 C CA . LEU A 1 177 ? 2.640 19.480 2.110 1.00 92.25 177 LEU A CA 1
ATOM 1494 C C . LEU A 1 177 ? 1.313 19.781 2.825 1.00 92.25 177 LEU A C 1
ATOM 1496 O O . LEU A 1 177 ? 1.044 20.918 3.197 1.00 92.25 177 LEU A O 1
ATOM 1500 N N . GLN A 1 178 ? 0.470 18.767 3.028 1.00 91.31 178 GLN A N 1
ATOM 1501 C CA . GLN A 1 178 ? -0.833 18.902 3.681 1.00 91.31 178 GLN A CA 1
ATOM 1502 C C . GLN A 1 178 ? -0.854 18.329 5.102 1.00 91.31 178 GLN A C 1
ATOM 1504 O O . GLN A 1 178 ? -1.924 18.280 5.713 1.00 91.31 178 GLN A O 1
ATOM 1509 N N . LYS A 1 179 ? 0.293 17.896 5.637 1.00 90.06 179 LYS A N 1
ATOM 1510 C CA . LYS A 1 179 ? 0.383 17.083 6.855 1.00 90.06 179 LYS A CA 1
ATOM 1511 C C . LYS A 1 179 ? -0.295 17.744 8.046 1.00 90.06 179 LYS A C 1
ATOM 1513 O O . LYS A 1 179 ? -1.169 17.141 8.654 1.00 90.06 179 LYS A O 1
ATOM 1518 N N . GLU A 1 180 ? -0.001 19.016 8.298 1.00 89.12 180 GLU A N 1
ATOM 1519 C CA . GLU A 1 180 ? -0.597 19.751 9.416 1.00 89.12 180 GLU A CA 1
ATOM 1520 C C . GLU A 1 180 ? -2.129 19.835 9.310 1.00 89.12 180 GLU A C 1
ATOM 1522 O O . GLU A 1 180 ? -2.858 19.607 10.278 1.00 89.12 180 GLU A O 1
ATOM 1527 N N . LYS A 1 181 ? -2.646 20.108 8.107 1.00 89.38 181 LYS A N 1
ATOM 1528 C CA . LYS A 1 181 ? -4.090 20.129 7.849 1.00 89.38 181 LYS A CA 1
ATOM 1529 C C . LYS A 1 181 ? -4.704 18.742 8.053 1.00 89.38 181 LYS A C 1
ATOM 1531 O O . LYS A 1 181 ? -5.773 18.635 8.656 1.00 89.38 181 LYS A O 1
ATOM 1536 N N . LEU A 1 182 ? -4.046 17.696 7.555 1.00 90.06 182 LEU A N 1
ATOM 1537 C CA . LEU A 1 182 ? -4.489 16.311 7.707 1.00 90.06 182 LEU A CA 1
ATOM 1538 C C . LEU A 1 182 ? -4.501 15.887 9.177 1.00 90.06 182 LEU A C 1
ATOM 1540 O O . LEU A 1 182 ? -5.468 15.264 9.598 1.00 90.06 182 LEU A O 1
ATOM 1544 N N . ASP A 1 183 ? -3.517 16.296 9.975 1.00 90.06 183 ASP A N 1
ATOM 1545 C CA . ASP A 1 183 ? -3.452 15.979 11.404 1.00 90.06 183 ASP A CA 1
ATOM 1546 C C . ASP A 1 183 ? -4.585 16.653 12.186 1.00 90.06 183 ASP A C 1
ATOM 1548 O O . ASP A 1 183 ? -5.244 16.013 13.010 1.00 90.06 183 ASP A O 1
ATOM 1552 N N . ARG A 1 184 ? -4.914 17.912 11.862 1.00 89.69 184 ARG A N 1
ATOM 1553 C CA . ARG A 1 184 ? -6.089 18.598 12.432 1.00 89.69 184 ARG A CA 1
ATOM 1554 C C . ARG A 1 184 ? -7.397 17.887 12.063 1.00 89.69 184 ARG A C 1
ATOM 1556 O O . ARG A 1 184 ? -8.272 17.709 12.915 1.00 89.69 184 ARG A O 1
ATOM 1563 N N . ILE A 1 185 ? -7.543 17.462 10.804 1.00 88.44 185 ILE A N 1
ATOM 1564 C CA . ILE A 1 185 ? -8.714 16.701 10.337 1.00 88.44 185 ILE A CA 1
ATOM 1565 C C . ILE A 1 185 ? -8.795 15.348 11.054 1.00 88.44 185 ILE A C 1
ATOM 1567 O O . ILE A 1 185 ? -9.869 14.983 11.537 1.00 88.44 185 ILE A O 1
ATOM 1571 N N . ALA A 1 186 ? -7.677 14.631 11.159 1.00 88.19 186 ALA A N 1
ATOM 1572 C CA . ALA A 1 186 ? -7.581 13.340 11.825 1.00 88.19 186 ALA A CA 1
ATOM 1573 C C . ALA A 1 186 ? -7.971 13.454 13.303 1.00 88.19 186 ALA A C 1
ATOM 1575 O O . ALA A 1 186 ? -8.831 12.703 13.766 1.00 88.19 186 ALA A O 1
ATOM 1576 N N . ALA A 1 187 ? -7.436 14.445 14.024 1.00 88.06 187 ALA A N 1
ATOM 1577 C CA . ALA A 1 187 ? -7.772 14.703 15.423 1.00 88.06 187 ALA A CA 1
ATOM 1578 C C . ALA A 1 187 ? -9.270 14.995 15.609 1.00 88.06 187 ALA A C 1
ATOM 1580 O O . ALA A 1 187 ? -9.920 14.413 16.484 1.00 88.06 187 ALA A O 1
ATOM 1581 N N . ARG A 1 188 ? -9.854 15.838 14.745 1.00 88.50 188 ARG A N 1
ATOM 1582 C CA . ARG A 1 188 ? -11.292 16.145 14.783 1.00 88.50 188 ARG A CA 1
ATOM 1583 C C . ARG A 1 188 ? -12.145 14.907 14.514 1.00 88.50 188 ARG A C 1
ATOM 1585 O O . ARG A 1 188 ? -13.100 14.659 15.248 1.00 88.50 188 ARG A O 1
ATOM 1592 N N . LYS A 1 189 ? -11.811 14.127 13.483 1.00 86.38 189 LYS A N 1
ATOM 1593 C CA . LYS A 1 189 ? -12.529 12.888 13.148 1.00 86.38 189 LYS A CA 1
ATOM 1594 C C . LYS A 1 189 ? -12.444 11.877 14.282 1.00 86.38 189 LYS A C 1
ATOM 1596 O O . LYS A 1 189 ? -13.474 11.345 14.678 1.00 86.38 189 LYS A O 1
ATOM 1601 N N . ARG A 1 190 ? -11.256 11.694 14.862 1.00 84.19 190 ARG A N 1
ATOM 1602 C CA . ARG A 1 190 ? -11.039 10.805 16.006 1.00 84.19 190 ARG A CA 1
ATOM 1603 C C . ARG A 1 190 ? -11.888 11.213 17.206 1.00 84.19 190 ARG A C 1
ATOM 1605 O O . ARG A 1 190 ? -12.537 10.359 17.795 1.00 84.19 190 ARG A O 1
ATOM 1612 N N . LYS A 1 191 ? -11.951 12.511 17.525 1.00 86.44 191 LYS A N 1
ATOM 1613 C CA . LYS A 1 191 ? -12.814 13.029 18.598 1.00 86.44 191 LYS A CA 1
ATOM 1614 C C . LYS A 1 191 ? -14.290 12.708 18.344 1.00 86.44 191 LYS A C 1
ATOM 1616 O O . LYS A 1 191 ? -14.959 12.216 19.243 1.00 86.44 191 LYS A O 1
ATOM 1621 N N . ILE A 1 192 ? -14.782 12.936 17.123 1.00 85.75 192 ILE A N 1
ATOM 1622 C CA . ILE A 1 192 ? -16.171 12.623 16.746 1.00 85.75 192 ILE A CA 1
ATOM 1623 C C . ILE A 1 192 ? -16.440 11.115 16.830 1.00 85.75 192 ILE A C 1
ATOM 1625 O O . ILE A 1 192 ? -17.500 10.708 17.296 1.00 85.75 192 ILE A O 1
ATOM 1629 N N . GLU A 1 193 ? -15.507 10.279 16.376 1.00 82.75 193 GLU A N 1
ATOM 1630 C CA . GLU A 1 193 ? -15.657 8.822 16.424 1.00 82.75 193 GLU A CA 1
ATOM 1631 C C . GLU A 1 193 ? -15.655 8.294 17.859 1.00 82.75 193 GLU A C 1
ATOM 1633 O O . GLU A 1 193 ? -16.511 7.479 18.185 1.00 82.75 193 GLU A O 1
ATOM 1638 N N . ILE A 1 194 ? -14.788 8.811 18.733 1.00 83.56 194 ILE A N 1
ATOM 1639 C CA . ILE A 1 194 ? -14.801 8.490 20.169 1.00 83.56 194 ILE A CA 1
ATOM 1640 C C . ILE A 1 194 ? -16.117 8.945 20.810 1.00 83.56 194 ILE A C 1
ATOM 1642 O O . ILE A 1 194 ? -16.720 8.198 21.568 1.00 83.56 194 ILE A O 1
ATOM 1646 N N . GLN A 1 195 ? -16.617 10.136 20.482 1.00 82.75 195 GLN A N 1
ATOM 1647 C CA . GLN A 1 195 ? -17.895 10.607 21.026 1.00 82.75 195 GLN A CA 1
ATOM 1648 C C . GLN A 1 195 ? -19.082 9.744 20.582 1.00 82.75 195 GLN A C 1
ATOM 1650 O O . GLN A 1 195 ? -19.999 9.519 21.362 1.00 82.75 195 GLN A O 1
ATOM 1655 N N . LYS A 1 196 ? -19.086 9.272 19.330 1.00 79.44 196 LYS A N 1
ATOM 1656 C CA . LYS A 1 196 ? -20.206 8.498 18.771 1.00 79.44 196 LYS A CA 1
ATOM 1657 C C . LYS A 1 196 ? -20.147 7.009 19.091 1.00 79.44 196 LYS A C 1
ATOM 1659 O O . LYS A 1 196 ? -21.190 6.379 19.210 1.00 79.44 196 LYS A O 1
ATOM 1664 N N . TYR A 1 197 ? -18.944 6.450 19.156 1.00 79.69 197 TYR A N 1
ATOM 1665 C CA . TYR A 1 197 ? -18.718 5.007 19.197 1.00 79.69 197 TYR A CA 1
ATOM 1666 C C . TYR A 1 197 ? -17.708 4.592 20.269 1.00 79.69 197 TYR A C 1
ATOM 1668 O O . TYR A 1 197 ? -17.367 3.419 20.330 1.00 79.69 197 TYR A O 1
ATOM 1676 N N . GLY A 1 198 ? -17.201 5.509 21.097 1.00 75.75 198 GLY A N 1
ATOM 1677 C CA . GLY A 1 198 ? -16.191 5.203 22.116 1.00 75.75 198 GLY A CA 1
ATOM 1678 C C . GLY A 1 198 ? -16.696 4.193 23.138 1.00 75.75 198 GLY A C 1
ATOM 1679 O O . GLY A 1 198 ? -16.046 3.182 23.361 1.00 75.75 198 GLY A O 1
ATOM 1680 N N . THR A 1 199 ? -17.916 4.387 23.638 1.00 80.75 199 THR A N 1
ATOM 1681 C CA . THR A 1 199 ? -18.575 3.442 24.553 1.00 80.75 199 THR A CA 1
ATOM 1682 C C . THR A 1 199 ? -18.794 2.070 23.912 1.00 80.75 199 THR A C 1
ATOM 1684 O O . THR A 1 199 ? -18.560 1.042 24.543 1.00 80.75 199 THR A O 1
ATOM 1687 N N . LEU A 1 200 ? -19.183 2.043 22.634 1.00 82.88 200 LEU A N 1
ATOM 1688 C CA . LEU A 1 200 ? -19.301 0.815 21.848 1.00 82.88 200 LEU A CA 1
ATOM 1689 C C . LEU A 1 200 ? -17.935 0.125 21.688 1.00 82.88 200 LEU A C 1
ATOM 1691 O O . LEU A 1 200 ? -17.834 -1.090 21.833 1.00 82.88 200 LEU A O 1
ATOM 1695 N N . ALA A 1 201 ? -16.875 0.885 21.410 1.00 79.88 201 ALA A N 1
ATOM 1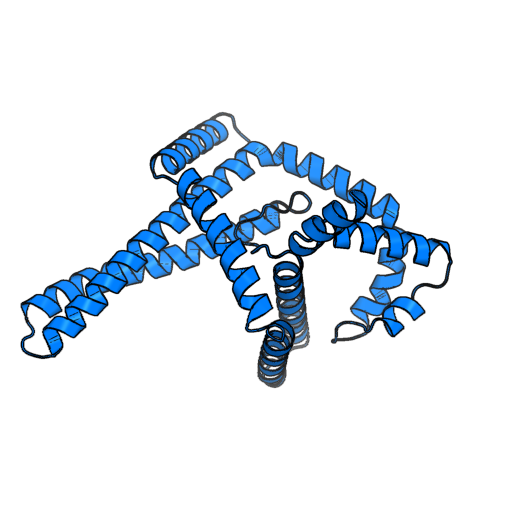696 C CA . ALA A 1 201 ? -15.520 0.364 21.271 1.00 79.88 201 ALA A CA 1
ATOM 1697 C C . ALA A 1 201 ? -14.997 -0.219 22.590 1.00 79.88 201 ALA A C 1
ATOM 1699 O O . ALA A 1 201 ? -14.403 -1.29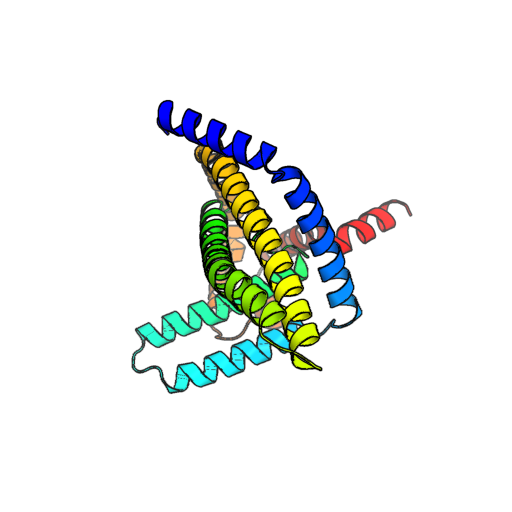4 22.568 1.00 79.88 201 ALA A O 1
ATOM 1700 N N . ASP A 1 202 ? -15.266 0.434 23.723 1.00 82.81 202 ASP A N 1
ATOM 1701 C CA . ASP A 1 202 ? -14.888 -0.054 25.052 1.00 82.81 202 ASP A CA 1
ATOM 1702 C C . ASP A 1 202 ? -15.586 -1.377 25.395 1.00 82.81 202 ASP A C 1
ATOM 1704 O O . ASP A 1 202 ? -14.957 -2.272 25.956 1.00 82.81 202 ASP A O 1
ATOM 1708 N N . LYS A 1 203 ? -16.851 -1.549 24.987 1.00 82.50 203 LYS A N 1
ATOM 1709 C CA . LYS A 1 203 ? -17.602 -2.808 25.154 1.00 82.50 203 LYS A CA 1
ATOM 1710 C C . LYS A 1 203 ? -17.119 -3.925 24.229 1.00 82.50 203 LYS A C 1
ATOM 1712 O O . LYS A 1 203 ? -17.047 -5.081 24.637 1.00 82.50 203 LYS A O 1
ATOM 1717 N N . LEU A 1 204 ? -16.745 -3.586 22.996 1.00 81.38 204 LEU A N 1
ATOM 1718 C CA . LEU A 1 204 ? -16.243 -4.554 22.016 1.00 81.38 204 LEU A CA 1
ATOM 1719 C C . LEU A 1 204 ? -14.790 -4.961 22.272 1.00 81.38 204 LEU A C 1
ATOM 1721 O O . LEU A 1 204 ? -14.388 -6.060 21.890 1.00 81.38 204 LEU A O 1
ATOM 1725 N N . LYS A 1 205 ? -13.986 -4.092 22.890 1.00 81.19 205 LYS A N 1
ATOM 1726 C CA . LYS A 1 205 ? -12.551 -4.310 23.098 1.00 81.19 205 LYS A CA 1
ATOM 1727 C C . LYS A 1 205 ? -12.250 -5.621 23.844 1.00 81.19 205 LYS A C 1
ATOM 1729 O O . LYS A 1 205 ? -11.455 -6.391 23.309 1.00 81.19 205 LYS A O 1
ATOM 1734 N N . PRO A 1 206 ? -12.905 -5.961 24.973 1.00 80.69 206 PRO A N 1
ATOM 1735 C CA . PRO A 1 206 ? -12.723 -7.254 25.628 1.00 80.69 206 PRO A CA 1
ATOM 1736 C C . PRO A 1 206 ? -13.002 -8.443 24.708 1.00 80.69 206 PRO A C 1
ATOM 1738 O O . PRO A 1 206 ? -12.247 -9.406 24.724 1.00 80.69 206 PRO A O 1
ATOM 1741 N N . THR A 1 207 ? -14.048 -8.379 23.881 1.00 79.44 207 THR A N 1
ATOM 1742 C CA . THR A 1 207 ? -14.403 -9.440 22.922 1.00 79.44 207 THR A CA 1
ATOM 1743 C C . THR A 1 207 ? -13.361 -9.570 21.812 1.00 79.44 207 THR A C 1
ATOM 1745 O O . THR A 1 207 ? -12.999 -10.675 21.419 1.00 79.44 207 THR A O 1
ATOM 1748 N N . LEU A 1 208 ? -12.843 -8.439 21.329 1.00 74.00 208 LEU A N 1
ATOM 1749 C CA . LEU A 1 208 ? -11.806 -8.383 20.296 1.00 74.00 208 LEU A CA 1
ATOM 1750 C C . LEU A 1 208 ? -10.423 -8.814 20.809 1.00 74.00 208 LEU A C 1
ATOM 1752 O O . LEU A 1 208 ? -9.596 -9.249 20.011 1.00 74.00 208 LEU A O 1
ATOM 1756 N N . GLU A 1 209 ? -10.163 -8.672 22.110 1.00 72.00 209 GLU A N 1
ATOM 1757 C CA . GLU A 1 209 ? -8.884 -9.008 22.749 1.00 72.00 209 GLU A CA 1
ATOM 1758 C C . GLU A 1 209 ? -8.888 -10.392 23.426 1.00 72.00 209 GLU A C 1
ATOM 1760 O O . GLU A 1 209 ? -7.818 -10.976 23.600 1.00 72.00 209 GLU A O 1
ATOM 1765 N N . LYS A 1 210 ? -10.061 -10.945 23.781 1.00 67.69 210 LYS A N 1
ATOM 1766 C CA . LYS A 1 210 ? -10.193 -12.246 24.468 1.00 67.69 210 LYS A CA 1
ATOM 1767 C C . LYS A 1 210 ? -9.743 -13.429 23.619 1.00 67.69 210 LYS A C 1
ATOM 1769 O O . LYS A 1 210 ? -9.159 -14.371 24.154 1.00 67.69 210 LYS A O 1
ATOM 1774 N N . GLU A 1 211 ? -10.036 -13.415 22.321 1.00 62.59 211 GLU A N 1
ATOM 1775 C CA . GLU A 1 211 ? -9.794 -14.561 21.446 1.00 62.59 211 GLU A CA 1
ATOM 1776 C C . GLU A 1 211 ? -8.761 -14.260 20.359 1.00 62.59 211 GLU A C 1
ATOM 1778 O O . GLU A 1 211 ? -8.736 -13.204 19.735 1.00 62.59 211 GLU A O 1
ATOM 1783 N N . LYS A 1 212 ? -7.891 -15.244 20.093 1.00 62.62 212 LYS A N 1
ATOM 1784 C CA . LYS A 1 212 ? -6.874 -15.159 19.025 1.00 62.62 212 LYS A CA 1
ATOM 1785 C C . LYS A 1 212 ? -7.492 -15.119 17.627 1.00 62.62 212 LYS A C 1
ATOM 1787 O O . LYS A 1 212 ? -6.819 -14.765 16.655 1.00 62.62 212 LYS A O 1
ATOM 1792 N N . GLN A 1 213 ? -8.733 -15.580 17.521 1.00 64.75 213 GLN A N 1
ATOM 1793 C CA . GLN A 1 213 ? -9.513 -15.610 16.295 1.00 64.75 213 GLN A CA 1
ATOM 1794 C C . GLN A 1 213 ? -10.443 -14.400 16.252 1.00 64.75 213 GLN A C 1
ATOM 1796 O O . GLN A 1 213 ? -10.792 -13.830 17.278 1.00 64.75 213 GLN A O 1
ATOM 1801 N N . MET A 1 214 ? -10.821 -13.994 15.041 1.00 67.31 214 MET A N 1
ATOM 1802 C CA . MET A 1 214 ? -11.827 -12.949 14.873 1.00 67.31 214 MET A CA 1
ATOM 1803 C C . MET A 1 214 ? -13.132 -13.397 15.541 1.00 67.31 214 MET A C 1
ATOM 1805 O O . MET A 1 214 ? -13.577 -14.505 15.236 1.00 67.31 214 MET A O 1
ATOM 1809 N N . PRO A 1 215 ? -13.757 -12.555 16.381 1.00 72.12 215 PRO A N 1
ATOM 1810 C CA . PRO A 1 215 ? -15.000 -12.926 17.027 1.00 72.12 215 PRO A CA 1
ATOM 1811 C C . PRO A 1 215 ? -16.103 -13.133 15.989 1.00 72.12 215 PRO A C 1
ATOM 1813 O O . PRO A 1 215 ? -16.186 -12.438 14.969 1.00 72.12 215 PRO A O 1
ATOM 1816 N N . THR A 1 216 ? -16.937 -14.125 16.257 1.00 78.44 216 THR A N 1
ATOM 1817 C CA . THR A 1 216 ? -18.149 -14.432 15.502 1.00 78.44 216 THR A CA 1
ATOM 1818 C C . THR A 1 216 ? -19.205 -13.348 15.705 1.00 78.44 216 THR A C 1
ATOM 1820 O O . THR A 1 216 ? -19.158 -12.565 16.654 1.00 78.44 216 THR A O 1
ATOM 1823 N N . THR A 1 217 ? -20.192 -13.301 14.808 1.00 80.81 217 THR A N 1
ATOM 1824 C CA . THR A 1 217 ? -21.308 -12.354 14.927 1.00 80.81 217 THR A CA 1
ATOM 1825 C C . THR A 1 217 ? -22.060 -12.526 16.244 1.00 80.81 217 THR A C 1
ATOM 1827 O O . THR A 1 217 ? -22.409 -11.520 16.850 1.00 80.81 217 THR A O 1
ATOM 1830 N N . SER A 1 218 ? -22.257 -13.762 16.716 1.00 82.00 218 SER A N 1
ATOM 1831 C CA . SER A 1 218 ? -22.888 -14.029 18.014 1.00 82.00 218 SER A CA 1
ATOM 1832 C C . SER A 1 218 ? -22.060 -13.467 19.166 1.00 82.00 218 SER A C 1
ATOM 1834 O O . SER A 1 218 ? -22.577 -12.655 19.916 1.00 82.00 218 SER A O 1
ATOM 1836 N N . GLN A 1 219 ? -20.755 -13.759 19.230 1.00 82.56 219 GLN A N 1
ATOM 1837 C CA . GLN A 1 219 ? -19.870 -13.216 20.275 1.00 82.56 219 GLN A CA 1
ATOM 1838 C C . GLN A 1 219 ? -19.859 -11.679 20.309 1.00 82.56 219 GLN A C 1
ATOM 1840 O O . GLN A 1 219 ? -19.759 -11.076 21.375 1.00 82.56 219 GLN A O 1
ATOM 1845 N N . ILE A 1 220 ? -19.954 -11.030 19.143 1.00 84.75 220 ILE A N 1
ATOM 1846 C CA . ILE A 1 220 ? -20.088 -9.573 19.059 1.00 84.75 220 ILE A CA 1
ATOM 1847 C C . ILE A 1 220 ? -21.438 -9.132 19.631 1.00 84.75 220 ILE A C 1
ATOM 1849 O O . ILE A 1 220 ? -21.457 -8.232 20.464 1.00 84.75 220 ILE A O 1
ATOM 1853 N N . LEU A 1 221 ? -22.546 -9.747 19.211 1.00 84.44 221 LEU A N 1
ATOM 1854 C CA . LEU A 1 221 ? -23.889 -9.395 19.681 1.00 84.44 221 LEU A CA 1
ATOM 1855 C C . LEU A 1 221 ? -24.049 -9.611 21.190 1.00 84.44 221 LEU A C 1
ATOM 1857 O O . LEU A 1 221 ? -24.588 -8.736 21.855 1.00 84.44 221 LEU A O 1
ATOM 1861 N N . ASP A 1 222 ? -23.496 -10.695 21.732 1.00 85.38 222 ASP A N 1
ATOM 1862 C CA . ASP A 1 222 ? -23.537 -11.014 23.165 1.00 85.38 222 ASP A CA 1
ATOM 1863 C C . ASP A 1 222 ? -22.816 -9.958 24.022 1.00 85.38 222 ASP A C 1
ATOM 1865 O O . ASP A 1 222 ? -23.119 -9.784 25.201 1.00 85.38 222 ASP A O 1
ATOM 1869 N N . SER A 1 223 ? -21.869 -9.217 23.434 1.00 83.69 223 SER A N 1
ATOM 1870 C CA . SER A 1 223 ? -21.172 -8.116 24.112 1.00 83.69 223 SER A CA 1
ATOM 1871 C C . SER A 1 223 ? -21.921 -6.777 24.082 1.00 83.69 223 SER A C 1
ATOM 1873 O O . SER A 1 223 ? -21.508 -5.830 24.754 1.00 83.69 223 SER A O 1
ATOM 1875 N N . LEU A 1 224 ? -23.018 -6.682 23.324 1.00 86.75 224 LEU A N 1
ATOM 1876 C CA . LEU A 1 224 ? -23.856 -5.487 23.211 1.00 86.75 224 LEU A CA 1
ATOM 1877 C C . LEU A 1 224 ? -25.094 -5.659 24.092 1.00 86.75 224 LEU A C 1
ATOM 1879 O O . LEU A 1 224 ? -26.046 -6.339 23.723 1.00 86.75 224 LEU A O 1
ATOM 1883 N N . THR A 1 225 ? -25.080 -5.043 25.271 1.00 83.12 225 THR A N 1
ATOM 1884 C CA . THR A 1 225 ? -26.084 -5.306 26.312 1.00 83.12 225 THR A CA 1
ATOM 1885 C C . THR A 1 225 ? -27.254 -4.326 26.312 1.00 83.12 225 THR A C 1
ATOM 1887 O O . THR A 1 225 ? -28.252 -4.591 26.979 1.00 83.12 225 THR A O 1
ATOM 1890 N N . THR A 1 226 ? -27.176 -3.209 25.576 1.00 85.06 226 THR A N 1
ATOM 1891 C CA . THR A 1 226 ? -28.251 -2.201 25.533 1.00 85.06 226 THR A CA 1
ATOM 1892 C C . THR A 1 226 ? -28.761 -1.907 24.120 1.00 85.06 226 THR A C 1
ATOM 1894 O O . THR A 1 226 ? -28.081 -2.122 23.114 1.00 85.06 226 THR A O 1
ATOM 1897 N N . ILE A 1 227 ? -29.978 -1.357 24.029 1.00 85.38 227 ILE A N 1
ATOM 1898 C CA . ILE A 1 227 ? -30.580 -0.926 22.755 1.00 85.38 227 ILE A CA 1
ATOM 1899 C C . ILE A 1 227 ? -29.730 0.174 22.101 1.00 85.38 227 ILE A C 1
ATOM 1901 O O . ILE A 1 227 ? -29.612 0.234 20.875 1.00 85.38 227 ILE A O 1
ATOM 1905 N N . GLU A 1 228 ? -29.119 1.044 22.901 1.00 83.81 228 GLU A N 1
ATOM 1906 C CA . GLU A 1 228 ? -28.227 2.110 22.447 1.00 83.81 228 GLU A CA 1
ATOM 1907 C C . GLU A 1 228 ? -26.963 1.539 21.800 1.00 83.81 228 GLU A C 1
ATOM 1909 O O . GLU A 1 228 ? -26.550 2.038 20.752 1.00 83.81 228 GLU A O 1
ATOM 1914 N N . ASP A 1 229 ? -26.398 0.460 22.353 1.00 83.38 229 ASP A N 1
ATOM 1915 C CA . ASP A 1 229 ? -25.251 -0.235 21.762 1.00 83.38 229 ASP A CA 1
ATOM 1916 C C . ASP A 1 229 ? -25.606 -0.821 20.395 1.00 83.38 229 ASP A C 1
ATOM 1918 O O . ASP A 1 229 ? -24.862 -0.663 19.425 1.00 83.38 229 ASP A O 1
ATOM 1922 N N . LEU A 1 230 ? -26.781 -1.448 20.294 1.00 84.12 230 LEU A N 1
ATOM 1923 C CA . LEU A 1 230 ? -27.284 -2.010 19.042 1.00 84.12 230 LEU A CA 1
ATOM 1924 C C . LEU A 1 230 ? -27.547 -0.915 18.000 1.00 84.12 230 LEU A C 1
ATOM 1926 O O . LEU A 1 230 ? -27.186 -1.075 16.832 1.00 84.12 230 LEU A O 1
ATOM 1930 N N . LYS A 1 231 ? -28.112 0.230 18.407 1.00 85.44 231 LYS A N 1
ATOM 1931 C CA . LYS A 1 231 ? -28.288 1.408 17.537 1.00 85.44 231 LYS A CA 1
ATOM 1932 C C . LYS A 1 231 ? -26.942 1.967 17.071 1.00 85.44 231 LYS A C 1
ATOM 1934 O O . LYS A 1 231 ? -26.784 2.261 15.886 1.00 85.44 231 LYS A O 1
ATOM 1939 N N . ALA A 1 232 ? -25.966 2.095 17.968 1.00 84.62 232 ALA A N 1
ATOM 1940 C CA . ALA A 1 232 ? -24.626 2.570 17.636 1.00 84.62 232 ALA A CA 1
ATOM 1941 C C . ALA A 1 232 ? -23.911 1.611 16.669 1.00 84.62 232 ALA A C 1
ATOM 1943 O O . ALA A 1 232 ? -23.350 2.058 15.666 1.00 84.62 232 ALA A O 1
ATOM 1944 N N . MET A 1 233 ? -24.001 0.300 16.915 1.00 87.31 233 MET A N 1
ATOM 1945 C CA . MET A 1 233 ? -23.454 -0.738 16.042 1.00 87.31 233 MET A CA 1
ATOM 1946 C C . MET A 1 233 ? -24.125 -0.725 14.667 1.00 87.31 233 MET A C 1
ATOM 1948 O O . MET A 1 233 ? -23.435 -0.726 13.649 1.00 87.31 233 MET A O 1
ATOM 1952 N N . ARG A 1 234 ? -25.459 -0.632 14.607 1.00 86.31 234 ARG A N 1
ATOM 1953 C CA . ARG A 1 234 ? -26.193 -0.494 13.342 1.00 86.31 234 ARG A CA 1
ATOM 1954 C C . ARG A 1 234 ? -25.718 0.725 12.554 1.00 86.31 234 ARG A C 1
ATOM 1956 O O . ARG A 1 234 ? -25.420 0.600 11.370 1.00 86.31 234 ARG A O 1
ATOM 1963 N N . ASN A 1 235 ? -25.608 1.886 13.198 1.00 86.62 235 ASN A N 1
ATOM 1964 C CA . ASN A 1 235 ? -25.147 3.114 12.546 1.00 86.62 235 ASN A CA 1
ATOM 1965 C C . ASN A 1 235 ? -23.717 2.976 12.001 1.00 86.62 235 ASN A C 1
ATOM 1967 O O . ASN A 1 235 ? -23.424 3.447 10.899 1.00 86.62 235 ASN A O 1
ATOM 1971 N N . LEU A 1 236 ? -22.834 2.306 12.747 1.00 85.25 236 LEU A N 1
ATOM 1972 C CA . LEU A 1 236 ? -21.475 2.012 12.304 1.00 85.25 236 LEU A CA 1
ATOM 1973 C C . LEU A 1 236 ? -21.475 1.073 11.089 1.00 85.25 236 LEU A C 1
ATOM 1975 O O . LEU A 1 236 ? -20.815 1.362 10.092 1.00 85.25 236 LEU A O 1
ATOM 1979 N N . LEU A 1 237 ? -22.254 -0.008 11.136 1.00 84.94 237 LEU A N 1
ATOM 1980 C CA . LEU A 1 237 ? -22.390 -0.955 10.029 1.00 84.94 237 LEU A CA 1
ATOM 1981 C C . LEU A 1 237 ? -22.977 -0.292 8.780 1.00 84.94 237 LEU A C 1
ATOM 1983 O O . LEU A 1 237 ? -22.470 -0.523 7.687 1.00 84.94 237 LEU A O 1
ATOM 1987 N N . GLU A 1 238 ? -23.986 0.571 8.919 1.00 84.69 238 GLU A N 1
ATOM 1988 C CA . GLU A 1 238 ? -24.544 1.333 7.798 1.00 84.69 238 GLU A CA 1
ATOM 1989 C C . GLU A 1 238 ? -23.513 2.296 7.190 1.00 84.69 238 GLU A C 1
ATOM 1991 O O . GLU A 1 238 ? -23.410 2.391 5.964 1.00 84.69 238 GLU A O 1
ATOM 1996 N N . LYS A 1 239 ? -22.720 2.991 8.020 1.00 83.38 239 LYS A N 1
ATOM 1997 C CA . LYS A 1 239 ? -21.616 3.849 7.553 1.00 83.38 239 LYS A CA 1
ATOM 1998 C C . LYS A 1 239 ? -20.608 3.037 6.735 1.00 83.38 239 LYS A C 1
ATOM 2000 O O . LYS A 1 239 ? -20.276 3.435 5.618 1.00 83.38 239 LYS A O 1
ATOM 2005 N N . GLU A 1 240 ? -20.159 1.900 7.265 1.00 82.12 240 GLU A N 1
ATOM 2006 C CA . GLU A 1 240 ? -19.203 1.008 6.597 1.00 82.12 240 GLU A CA 1
ATOM 2007 C C . GLU A 1 240 ? -19.792 0.378 5.329 1.00 82.12 240 GLU A C 1
ATOM 2009 O O . GLU A 1 240 ? -19.100 0.244 4.324 1.00 82.12 240 GLU A O 1
ATOM 2014 N N . TYR A 1 241 ? -21.080 0.029 5.328 1.00 80.44 241 TYR A N 1
ATOM 2015 C CA . TYR A 1 241 ? -21.776 -0.507 4.159 1.00 80.44 241 TYR A CA 1
ATOM 2016 C C . TYR A 1 241 ? -21.817 0.516 3.017 1.00 80.44 241 TYR A C 1
ATOM 2018 O O . TYR A 1 241 ? -21.454 0.197 1.885 1.00 80.44 241 TYR A O 1
ATOM 2026 N N . ARG A 1 242 ? -22.173 1.775 3.316 1.00 78.62 242 ARG A N 1
ATOM 2027 C CA . ARG A 1 242 ? -22.226 2.872 2.329 1.00 78.62 242 ARG A CA 1
ATOM 2028 C C . ARG A 1 242 ? -20.853 3.248 1.764 1.00 78.62 242 ARG A C 1
ATOM 2030 O O . ARG A 1 242 ? -20.778 3.807 0.669 1.00 78.62 242 ARG A O 1
ATOM 2037 N N . ALA A 1 243 ? -19.779 2.970 2.500 1.00 76.06 243 ALA A N 1
ATOM 2038 C CA . ALA A 1 243 ? -18.413 3.229 2.058 1.00 76.06 243 ALA A CA 1
ATOM 2039 C C . ALA A 1 243 ? -17.906 2.206 1.020 1.00 76.06 243 ALA A C 1
ATOM 2041 O O . ALA A 1 243 ? -16.916 2.480 0.342 1.00 76.06 243 ALA A O 1
ATOM 2042 N N . ARG A 1 244 ? -18.576 1.053 0.856 1.00 75.50 244 ARG A N 1
ATOM 2043 C CA . ARG A 1 244 ? -18.150 -0.013 -0.066 1.00 75.50 244 ARG A CA 1
ATOM 2044 C C . ARG A 1 244 ? -18.495 0.337 -1.520 1.00 75.50 244 ARG A C 1
ATOM 2046 O O . ARG A 1 244 ? -19.678 0.502 -1.831 1.00 75.50 244 ARG A O 1
ATOM 2053 N N . PRO A 1 245 ? -17.511 0.396 -2.438 1.00 68.44 245 PRO A N 1
ATOM 2054 C CA . PRO A 1 245 ? -17.751 0.781 -3.830 1.00 68.44 245 PRO A CA 1
ATOM 2055 C C . PRO A 1 245 ? -18.782 -0.087 -4.561 1.00 68.44 245 PRO A C 1
ATOM 2057 O O . PRO A 1 245 ? -19.644 0.459 -5.248 1.00 68.44 245 PRO A O 1
ATOM 2060 N N . SER A 1 246 ? -18.741 -1.411 -4.374 1.00 63.75 246 SER A N 1
ATOM 2061 C CA . SER A 1 246 ? -19.681 -2.357 -4.996 1.00 63.75 246 SER A CA 1
ATOM 2062 C C . SER A 1 246 ? -21.131 -2.164 -4.544 1.00 63.75 246 SER A C 1
ATOM 2064 O O . SER A 1 246 ? -22.039 -2.280 -5.358 1.00 63.75 246 SER A O 1
ATOM 2066 N N . LEU A 1 247 ? -21.357 -1.799 -3.280 1.00 56.12 247 LEU A N 1
ATOM 2067 C CA . LEU A 1 247 ? -22.704 -1.644 -2.706 1.00 56.12 247 LEU A CA 1
ATOM 2068 C C . LEU A 1 247 ? -23.261 -0.225 -2.881 1.00 56.12 247 LEU A C 1
ATOM 2070 O O . LEU A 1 247 ? -24.473 -0.013 -2.861 1.00 56.12 247 LEU A O 1
ATOM 2074 N N . LYS A 1 248 ? -22.391 0.764 -3.121 1.00 55.66 248 LYS A N 1
ATOM 2075 C CA . LYS A 1 248 ? -22.796 2.136 -3.453 1.00 55.66 248 LYS A CA 1
ATOM 2076 C C . LYS A 1 248 ? -23.580 2.202 -4.771 1.00 55.66 248 LYS A C 1
ATOM 2078 O O . LYS A 1 248 ? -24.482 3.030 -4.885 1.00 55.66 248 LYS A O 1
ATOM 2083 N N . GLN A 1 249 ? -23.273 1.326 -5.734 1.00 50.47 249 GLN A N 1
ATOM 2084 C CA . GLN A 1 249 ? -24.035 1.194 -6.985 1.00 50.47 249 GLN A CA 1
ATOM 2085 C C . GLN A 1 249 ? -25.432 0.592 -6.749 1.00 50.47 249 GLN A C 1
ATOM 2087 O O . GLN A 1 249 ? -26.409 1.080 -7.310 1.00 50.47 249 GLN A O 1
ATOM 2092 N N . GLU A 1 250 ? -25.544 -0.398 -5.862 1.00 44.84 250 GLU A N 1
ATOM 2093 C CA . GLU A 1 250 ? -26.800 -1.084 -5.522 1.00 44.84 250 GLU A CA 1
ATOM 2094 C C . GLU A 1 250 ? -27.764 -0.182 -4.727 1.00 44.84 250 GLU A C 1
ATOM 2096 O O . GLU A 1 250 ? -28.946 -0.077 -5.052 1.00 44.84 250 GLU A O 1
ATOM 2101 N N . TYR A 1 251 ? -27.247 0.577 -3.754 1.00 44.09 251 TYR A N 1
ATOM 2102 C CA . TYR A 1 251 ? -28.034 1.544 -2.976 1.00 44.09 251 TYR A CA 1
ATOM 2103 C C . TYR A 1 251 ? -28.566 2.711 -3.829 1.00 44.09 251 TYR A C 1
ATOM 2105 O O . TYR A 1 251 ? -29.684 3.186 -3.626 1.00 44.09 251 TYR A O 1
ATOM 2113 N N . GLN A 1 252 ? -27.787 3.183 -4.810 1.00 43.34 252 GLN A N 1
ATOM 2114 C CA . GLN A 1 252 ? -28.243 4.215 -5.750 1.00 43.34 252 GLN A CA 1
ATOM 2115 C C . GLN A 1 252 ? -29.334 3.707 -6.697 1.00 43.34 252 GLN A C 1
ATOM 2117 O O . GLN A 1 252 ? -30.204 4.485 -7.084 1.00 43.34 252 GLN A O 1
ATOM 2122 N N . PHE A 1 253 ? -29.306 2.420 -7.048 1.00 36.44 253 PHE A N 1
ATOM 2123 C CA . PHE A 1 253 ? -30.338 1.789 -7.863 1.00 36.44 253 PHE A CA 1
ATOM 2124 C C . PHE A 1 253 ? -31.651 1.609 -7.085 1.00 36.44 253 PHE A C 1
ATOM 2126 O O . PHE A 1 253 ? -32.717 1.912 -7.611 1.00 36.44 253 PHE A O 1
ATOM 2133 N N . GLN A 1 254 ? -31.580 1.212 -5.809 1.00 43.66 254 GLN A N 1
ATOM 2134 C CA . GLN A 1 254 ? -32.762 1.047 -4.950 1.00 43.66 254 GLN A CA 1
ATOM 2135 C C . GLN A 1 254 ? -33.502 2.358 -4.650 1.00 43.66 254 GLN A C 1
ATOM 2137 O O . GLN A 1 254 ? -34.712 2.333 -4.498 1.00 43.66 254 GLN A O 1
ATOM 2142 N N . LYS A 1 255 ? -32.814 3.507 -4.609 1.00 41.88 255 LYS A N 1
ATOM 2143 C CA . LYS A 1 255 ? -33.452 4.829 -4.426 1.00 41.88 255 LYS A CA 1
ATOM 2144 C C . LYS A 1 255 ? -34.186 5.373 -5.659 1.00 41.88 255 LYS A C 1
ATOM 2146 O O . LYS A 1 255 ? -34.832 6.410 -5.555 1.00 41.88 255 LYS A O 1
ATOM 2151 N N . ARG A 1 256 ? -33.997 4.759 -6.831 1.00 42.75 256 ARG A N 1
ATOM 2152 C CA . ARG A 1 256 ? -34.631 5.172 -8.098 1.00 42.75 256 ARG A CA 1
ATOM 2153 C C . ARG A 1 256 ? -35.881 4.350 -8.437 1.00 42.75 256 ARG A C 1
ATOM 2155 O O . ARG A 1 256 ? -36.471 4.592 -9.485 1.00 42.75 256 ARG A O 1
ATOM 2162 N N . ARG A 1 257 ? -36.236 3.381 -7.594 1.00 36.16 257 ARG A N 1
ATOM 2163 C CA . ARG A 1 257 ? -37.518 2.669 -7.602 1.00 36.16 257 ARG A CA 1
ATOM 2164 C C . ARG A 1 257 ? -38.376 3.206 -6.469 1.00 36.16 257 ARG A C 1
ATOM 2166 O O . ARG A 1 257 ? -39.606 3.187 -6.652 1.00 36.16 257 ARG A O 1
#

Radius of gyration: 23.36 Å; chains: 1; bounding box: 64×51×58 Å

pLDDT: mean 86.79, std 11.16, range [36.16, 97.12]

Organism: NCBI:txid2840793